Protein AF-A0A452RZ06-F1 (afdb_monomer)

Secondary structure (DSSP, 8-state):
-----------------------------------PPPPGGG----------SB--STTSPPTT-PPPPP-SPPPGGGB-------EESS-EEEEEE-GGG-EEEEEEEE-EEEEEETTTTEEEEEEEEEEEE-SS-THHHHTTB--TT-EEEEE-HHHHHHHHHHH----SPPTTPPPPHHHHHHHH----HHHHHHHHHHHTT-PPPHHHHHHHHHTEEEEE---SSSS-EEE--

Structure (mmCIF, N/CA/C/O backbone):
data_AF-A0A452RZ06-F1
#
_entry.id   AF-A0A452RZ06-F1
#
loop_
_atom_site.group_PDB
_atom_site.id
_atom_site.type_symbol
_atom_site.label_atom_id
_atom_site.label_alt_id
_atom_site.label_comp_id
_atom_site.label_asym_id
_atom_site.label_entity_id
_atom_site.label_seq_id
_atom_site.pdbx_PDB_ins_code
_atom_site.Cartn_x
_atom_site.Cartn_y
_atom_site.Cartn_z
_atom_site.occupancy
_atom_site.B_iso_or_equiv
_atom_site.auth_seq_id
_atom_site.auth_comp_id
_atom_site.auth_asym_id
_atom_site.auth_atom_id
_atom_site.pdbx_PDB_model_num
ATOM 1 N N . GLN A 1 1 ? -30.924 -66.268 30.757 1.00 44.00 1 GLN A N 1
ATOM 2 C CA . GLN A 1 1 ? -30.376 -67.229 29.780 1.00 44.00 1 GLN A CA 1
ATOM 3 C C . GLN A 1 1 ? -29.014 -66.705 29.341 1.00 44.00 1 GLN A C 1
ATOM 5 O O . GLN A 1 1 ? -28.876 -65.506 29.148 1.00 44.00 1 GLN A O 1
ATOM 10 N N . LEU A 1 2 ? -28.029 -67.601 29.372 1.00 36.22 2 LEU A N 1
ATOM 11 C CA . LEU A 1 2 ? -26.577 -67.459 29.146 1.00 36.22 2 LEU A CA 1
ATOM 12 C C . LEU A 1 2 ? -26.253 -66.639 27.872 1.00 36.22 2 LEU A C 1
ATOM 14 O O . LEU A 1 2 ? -27.065 -66.635 26.961 1.00 36.22 2 LEU A O 1
ATOM 18 N N . GLY A 1 3 ? -25.118 -65.969 27.663 1.00 30.33 3 GLY A N 1
ATOM 19 C CA . GLY A 1 3 ? -23.815 -65.946 28.321 1.00 30.33 3 GLY A CA 1
ATOM 20 C C . GLY A 1 3 ? -22.782 -65.288 27.378 1.00 30.33 3 GLY A C 1
ATOM 21 O O . GLY A 1 3 ? -23.008 -65.157 26.179 1.00 30.33 3 GLY A O 1
ATOM 22 N N . ASN A 1 4 ? -21.677 -64.842 27.968 1.00 32.41 4 ASN A N 1
ATOM 23 C CA . ASN A 1 4 ? -20.557 -64.072 27.419 1.00 32.41 4 ASN A CA 1
ATOM 24 C C . ASN A 1 4 ? -19.713 -64.727 26.291 1.00 32.41 4 ASN A C 1
ATOM 26 O O . ASN A 1 4 ? -19.597 -65.943 26.218 1.00 32.41 4 ASN A O 1
ATOM 30 N N . ALA A 1 5 ? -18.948 -63.853 25.614 1.00 33.84 5 ALA A N 1
ATOM 31 C CA . ALA A 1 5 ? -17.506 -63.960 25.305 1.00 33.84 5 ALA A CA 1
ATOM 32 C C . ALA A 1 5 ? -16.944 -64.763 24.102 1.00 33.84 5 ALA A C 1
ATOM 34 O O . ALA A 1 5 ? -17.269 -65.912 23.843 1.00 33.84 5 ALA A O 1
ATOM 35 N N . ALA A 1 6 ? -15.911 -64.116 23.534 1.00 33.75 6 ALA A N 1
ATOM 36 C CA . ALA A 1 6 ? -14.619 -64.645 23.069 1.00 33.75 6 ALA A CA 1
ATOM 37 C C . ALA A 1 6 ? -14.466 -65.263 21.658 1.00 33.75 6 ALA A C 1
ATOM 39 O O . ALA A 1 6 ? -14.865 -66.382 21.376 1.00 33.75 6 ALA A O 1
ATOM 40 N N . ASN A 1 7 ? -13.710 -64.525 20.831 1.00 32.31 7 ASN A N 1
ATOM 41 C CA . ASN A 1 7 ? -12.382 -64.889 20.306 1.00 32.31 7 ASN A CA 1
ATOM 42 C C . ASN A 1 7 ? -12.195 -66.288 19.669 1.00 32.31 7 ASN A C 1
ATOM 44 O O . ASN A 1 7 ? -12.175 -67.292 20.373 1.00 32.31 7 ASN A O 1
ATOM 48 N N . SER A 1 8 ? -11.861 -66.342 18.370 1.00 28.38 8 SER A N 1
ATOM 49 C CA . SER A 1 8 ? -10.608 -66.949 17.857 1.00 28.38 8 SER A CA 1
ATOM 50 C C . SER A 1 8 ? -10.658 -67.351 16.371 1.00 28.38 8 SER A C 1
ATOM 52 O O . SER A 1 8 ? -11.677 -67.802 15.859 1.00 28.38 8 SER A O 1
ATOM 54 N N . ARG A 1 9 ? -9.463 -67.284 15.759 1.00 33.94 9 ARG A N 1
ATOM 55 C CA . ARG A 1 9 ? -8.938 -68.016 14.581 1.00 33.94 9 ARG A CA 1
ATOM 56 C C . ARG A 1 9 ? -8.604 -67.189 13.341 1.00 33.94 9 ARG A C 1
ATOM 58 O O . ARG A 1 9 ? -9.258 -67.225 12.308 1.00 33.94 9 ARG A O 1
ATOM 65 N N . VAL A 1 10 ? -7.435 -66.563 13.466 1.00 31.84 10 VAL A N 1
ATOM 66 C CA . VAL A 1 10 ? -6.307 -66.657 12.526 1.00 31.84 10 VAL A CA 1
ATOM 67 C C . VAL A 1 10 ? -6.357 -67.936 11.672 1.00 31.84 10 VAL A C 1
ATOM 69 O O . VAL A 1 10 ? -6.357 -69.043 12.215 1.00 31.84 10 VAL A O 1
ATOM 72 N N . ARG A 1 11 ? -6.305 -67.788 10.344 1.00 33.50 11 ARG A N 1
ATOM 73 C CA . ARG A 1 11 ? -5.700 -68.783 9.451 1.00 33.50 11 ARG A CA 1
ATOM 74 C C . ARG A 1 11 ? -4.782 -68.087 8.456 1.00 33.50 11 ARG A C 1
ATOM 76 O O . ARG A 1 11 ? -5.204 -67.282 7.635 1.00 33.50 11 ARG A O 1
ATOM 83 N N . SER A 1 12 ? -3.517 -68.423 8.628 1.00 28.11 12 SER A N 1
ATOM 84 C CA . SER A 1 12 ? -2.346 -68.116 7.833 1.00 28.11 12 SER A CA 1
ATOM 85 C C . SER A 1 12 ? -2.444 -68.714 6.428 1.00 28.11 12 SER A C 1
ATOM 87 O O . SER A 1 12 ? -3.003 -69.796 6.254 1.00 28.11 12 SER A O 1
ATOM 89 N N . ALA A 1 13 ? -1.821 -68.054 5.455 1.00 31.75 13 ALA A N 1
ATOM 90 C CA . ALA A 1 13 ? -1.343 -68.689 4.231 1.00 31.75 13 ALA A CA 1
ATOM 91 C C . ALA A 1 13 ? -0.021 -68.014 3.836 1.00 31.75 13 ALA A C 1
ATOM 93 O O . ALA A 1 13 ? 0.006 -67.036 3.093 1.00 31.75 13 ALA A O 1
ATOM 94 N N . GLU A 1 14 ? 1.065 -68.513 4.423 1.00 29.33 14 GLU A N 1
ATOM 95 C CA . GLU A 1 14 ? 2.429 -68.344 3.926 1.00 29.33 14 GLU A CA 1
ATOM 96 C C . GLU A 1 14 ? 2.783 -69.497 2.974 1.00 29.33 14 GLU A C 1
ATOM 98 O O . GLU A 1 14 ? 2.221 -70.587 3.069 1.00 29.33 14 GLU A O 1
ATOM 103 N N . ALA A 1 15 ? 3.802 -69.224 2.153 1.00 30.72 15 ALA A N 1
ATOM 104 C CA . ALA A 1 15 ? 4.665 -70.144 1.412 1.00 30.72 15 ALA A CA 1
ATOM 105 C C . ALA A 1 15 ? 4.143 -70.721 0.080 1.00 30.72 15 ALA A C 1
ATOM 107 O O . ALA A 1 15 ? 3.284 -71.594 0.027 1.00 30.72 15 ALA A O 1
ATOM 108 N N . ASN A 1 16 ? 4.807 -70.331 -1.014 1.00 30.80 16 ASN A N 1
ATOM 109 C CA . ASN A 1 16 ? 5.818 -71.229 -1.579 1.00 30.80 16 ASN A CA 1
ATOM 110 C C . ASN A 1 16 ? 6.831 -70.488 -2.467 1.00 30.80 16 ASN A C 1
ATOM 112 O O . ASN A 1 16 ? 6.500 -69.917 -3.504 1.00 30.80 16 ASN A O 1
ATOM 116 N N . LEU A 1 17 ? 8.083 -70.535 -2.009 1.00 32.88 17 LEU A N 1
ATOM 117 C CA . LEU A 1 17 ? 9.301 -70.371 -2.794 1.00 32.88 17 LEU A CA 1
ATOM 118 C C . LEU A 1 17 ? 9.493 -71.622 -3.663 1.00 32.88 17 LEU A C 1
ATOM 120 O O . LEU A 1 17 ? 9.283 -72.737 -3.193 1.00 32.88 17 LEU A O 1
ATOM 124 N N . GLY A 1 18 ? 9.931 -71.435 -4.905 1.00 29.33 18 GLY A N 1
ATOM 125 C CA . GLY A 1 18 ? 10.325 -72.514 -5.809 1.00 29.33 18 GLY A CA 1
ATOM 126 C C . GLY A 1 18 ? 11.349 -72.003 -6.814 1.00 29.33 18 GLY A C 1
ATOM 127 O O . GLY A 1 18 ? 10.997 -71.363 -7.801 1.00 29.33 18 GLY A O 1
ATOM 128 N N . GLU A 1 19 ? 12.618 -72.234 -6.499 1.00 30.83 19 GLU A N 1
ATOM 129 C CA . GLU A 1 19 ? 13.797 -71.881 -7.283 1.00 30.83 19 GLU A CA 1
ATOM 130 C C . GLU A 1 19 ? 14.022 -72.771 -8.526 1.00 30.83 19 GLU A C 1
ATOM 132 O O . GLU A 1 19 ? 13.631 -73.933 -8.571 1.00 30.83 19 GLU A O 1
ATOM 137 N N . LEU A 1 20 ? 14.808 -72.200 -9.454 1.00 32.00 20 LEU A N 1
ATOM 138 C CA . LEU A 1 20 ? 15.810 -72.830 -10.332 1.00 32.00 20 LEU A CA 1
ATOM 139 C C . LEU A 1 20 ? 15.354 -73.712 -11.513 1.00 32.00 20 LEU A C 1
ATOM 141 O O . LEU A 1 20 ? 15.100 -74.903 -11.388 1.00 32.00 20 LEU A O 1
ATOM 145 N N . SER A 1 21 ? 15.559 -73.190 -12.731 1.00 29.78 21 SER A N 1
ATOM 146 C CA . SER A 1 21 ? 16.436 -73.898 -13.678 1.00 29.78 21 SER A CA 1
ATOM 147 C C . SER A 1 21 ? 17.166 -72.935 -14.623 1.00 29.78 21 SER A C 1
ATOM 149 O O . SER A 1 21 ? 16.593 -72.042 -15.245 1.00 29.78 21 SER A O 1
ATOM 151 N N . VAL A 1 22 ? 18.479 -73.130 -14.679 1.00 34.66 22 VAL A N 1
ATOM 152 C CA . VAL A 1 22 ? 19.477 -72.419 -15.477 1.00 34.66 22 VAL A CA 1
ATOM 153 C C . VAL A 1 22 ? 19.486 -72.992 -16.898 1.00 34.66 22 VAL A C 1
ATOM 155 O O . VAL A 1 22 ? 19.502 -74.210 -17.067 1.00 34.66 22 VAL A O 1
ATOM 158 N N . ARG A 1 23 ? 19.549 -72.141 -17.932 1.00 32.31 23 ARG A N 1
ATOM 159 C CA . ARG A 1 23 ? 19.946 -72.547 -19.295 1.00 32.31 23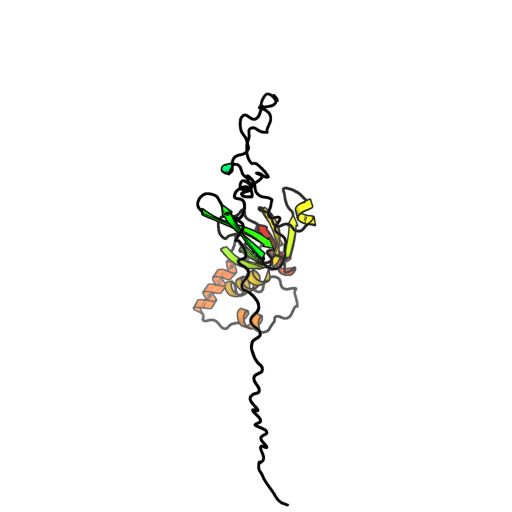 ARG A CA 1
ATOM 160 C C . ARG A 1 23 ? 20.985 -71.581 -19.886 1.00 32.31 23 ARG A C 1
ATOM 162 O O . ARG A 1 23 ? 20.984 -70.404 -19.535 1.00 32.31 23 ARG A O 1
ATOM 169 N N . PRO A 1 24 ? 21.917 -72.082 -20.718 1.00 36.47 24 PRO A N 1
ATOM 170 C CA . PRO A 1 24 ? 23.295 -71.608 -20.729 1.00 36.47 24 PRO A CA 1
ATOM 171 C C . PRO A 1 24 ? 23.587 -70.508 -21.755 1.00 36.47 24 PRO A C 1
ATOM 173 O O . PRO A 1 24 ? 22.908 -70.339 -22.768 1.00 36.47 24 PRO A O 1
ATOM 176 N N . ALA A 1 25 ? 24.690 -69.814 -21.480 1.00 36.84 25 ALA A N 1
ATOM 177 C CA . ALA A 1 25 ? 25.318 -68.788 -22.292 1.00 36.84 25 ALA A CA 1
ATOM 178 C C . ALA A 1 25 ? 25.557 -69.213 -23.753 1.00 36.84 25 ALA A C 1
ATOM 180 O O . ALA A 1 25 ? 26.241 -70.201 -24.027 1.00 36.84 25 ALA A O 1
ATOM 181 N N . ARG A 1 26 ? 25.113 -68.379 -24.701 1.00 35.75 26 ARG A N 1
ATOM 182 C CA . ARG A 1 26 ? 25.698 -68.323 -26.046 1.00 35.75 26 ARG A CA 1
ATOM 183 C C . ARG A 1 26 ? 26.616 -67.112 -26.146 1.00 35.75 26 ARG A C 1
ATOM 185 O O . ARG A 1 26 ? 26.176 -65.967 -26.122 1.00 35.75 26 ARG A O 1
ATOM 192 N N . ARG A 1 27 ? 27.913 -67.407 -26.263 1.00 40.28 27 ARG A N 1
ATOM 193 C CA . ARG A 1 27 ? 28.978 -66.475 -26.645 1.00 40.28 27 ARG A CA 1
ATOM 194 C C . ARG A 1 27 ? 28.627 -65.827 -27.987 1.00 40.28 27 ARG A C 1
ATOM 196 O O . ARG A 1 27 ? 28.495 -66.523 -28.989 1.00 40.28 27 ARG A O 1
ATOM 203 N N . GLY A 1 28 ? 28.536 -64.502 -28.002 1.00 33.44 28 GLY A N 1
ATOM 204 C CA . GLY A 1 28 ? 28.311 -63.698 -29.199 1.00 33.44 28 GLY A CA 1
ATOM 205 C C . GLY A 1 28 ? 29.190 -62.453 -29.192 1.00 33.44 28 GLY A C 1
ATOM 206 O O . GLY A 1 28 ? 28.748 -61.392 -28.785 1.00 33.44 28 GLY A O 1
ATOM 207 N N . ARG A 1 29 ? 30.446 -62.634 -29.616 1.00 36.06 29 ARG A N 1
ATOM 208 C CA . ARG A 1 29 ? 31.311 -61.666 -30.316 1.00 36.06 29 ARG A CA 1
ATOM 209 C C . ARG A 1 29 ? 31.281 -60.210 -29.790 1.00 36.06 29 ARG A C 1
ATOM 211 O O . ARG A 1 29 ? 30.499 -59.386 -30.251 1.00 36.06 29 ARG A O 1
ATOM 218 N N . LEU A 1 30 ? 32.226 -59.881 -28.900 1.00 35.78 30 LEU A N 1
ATOM 219 C CA . LEU A 1 30 ? 32.620 -58.501 -28.584 1.00 35.78 30 LEU A CA 1
ATOM 220 C C . LEU A 1 30 ? 33.136 -57.814 -29.859 1.00 35.78 30 LEU A C 1
ATOM 222 O O . LEU A 1 30 ? 34.303 -57.932 -30.226 1.00 35.78 30 LEU A O 1
ATOM 226 N N . GLY A 1 31 ? 32.243 -57.124 -30.563 1.00 36.75 31 GLY A N 1
ATOM 227 C CA . GLY A 1 31 ? 32.613 -56.137 -31.564 1.00 36.75 31 GLY A CA 1
ATOM 228 C C . GLY A 1 31 ? 33.081 -54.874 -30.852 1.00 36.75 31 GLY A C 1
ATOM 229 O O . GLY A 1 31 ? 32.297 -54.235 -30.155 1.00 36.75 31 GLY A O 1
ATOM 230 N N . LEU A 1 32 ? 34.356 -54.528 -31.026 1.00 42.88 32 LEU A N 1
ATOM 231 C CA . LEU A 1 32 ? 34.928 -53.224 -30.697 1.00 42.88 32 LEU A CA 1
ATOM 232 C C . LEU A 1 32 ? 34.104 -52.115 -31.371 1.00 42.88 32 LEU A C 1
ATOM 234 O O . LEU A 1 32 ? 34.359 -51.736 -32.517 1.00 42.88 32 LEU A O 1
ATOM 238 N N . ALA A 1 33 ? 33.112 -51.582 -30.661 1.00 39.31 33 ALA A N 1
ATOM 239 C CA . ALA A 1 33 ? 32.488 -50.322 -31.016 1.00 39.31 33 ALA A CA 1
ATOM 240 C C . ALA A 1 33 ? 33.542 -49.229 -30.812 1.00 39.31 33 ALA A C 1
ATOM 242 O O . ALA A 1 33 ? 33.828 -48.811 -29.692 1.00 39.31 33 ALA A O 1
ATOM 243 N N . ARG A 1 34 ? 34.172 -48.804 -31.911 1.00 39.72 34 ARG A N 1
ATOM 244 C CA . ARG A 1 34 ? 35.012 -47.607 -31.940 1.00 39.72 34 ARG A CA 1
ATOM 245 C C . ARG A 1 34 ? 34.187 -46.446 -31.383 1.00 39.72 34 ARG A C 1
ATOM 247 O O . ARG A 1 34 ? 33.229 -46.018 -32.026 1.00 39.72 34 ARG A O 1
ATOM 254 N N . CYS A 1 35 ? 34.567 -45.928 -30.217 1.00 41.03 35 CYS A N 1
ATOM 255 C CA . CYS A 1 35 ? 34.126 -44.622 -29.748 1.00 41.03 35 CYS A CA 1
ATOM 256 C C . CYS A 1 35 ? 34.481 -43.599 -30.835 1.00 41.03 35 CYS A C 1
ATOM 258 O O . CYS A 1 35 ? 35.651 -43.249 -31.000 1.00 41.03 35 CYS A O 1
ATOM 260 N N . ARG A 1 36 ? 33.497 -43.146 -31.622 1.00 45.38 36 ARG A N 1
ATOM 261 C CA . ARG A 1 36 ? 33.678 -41.935 -32.428 1.00 45.38 36 ARG A CA 1
ATOM 262 C C . ARG A 1 36 ? 33.955 -40.794 -31.444 1.00 45.38 36 ARG A C 1
ATOM 264 O O . ARG A 1 36 ? 33.157 -40.626 -30.522 1.00 45.38 36 ARG A O 1
ATOM 271 N N . PRO A 1 37 ? 35.033 -40.011 -31.611 1.00 51.38 37 PRO A N 1
ATOM 272 C CA . PRO A 1 37 ? 35.180 -38.773 -30.865 1.00 51.38 37 PRO A CA 1
ATOM 273 C C . PRO A 1 37 ? 33.979 -37.895 -31.213 1.00 51.38 37 PRO A C 1
ATOM 275 O O . PRO A 1 37 ? 33.716 -37.667 -32.398 1.00 51.38 37 PRO A O 1
ATOM 278 N N . GLU A 1 38 ? 33.230 -37.438 -30.207 1.00 52.97 38 GLU A N 1
ATOM 279 C CA . GLU A 1 38 ? 32.239 -36.395 -30.443 1.00 52.97 38 GLU A CA 1
ATOM 280 C C . GLU A 1 38 ? 32.944 -35.213 -31.120 1.00 52.97 38 GLU A C 1
ATOM 282 O O . GLU A 1 38 ? 33.972 -34.735 -30.619 1.00 52.97 38 GLU A O 1
ATOM 287 N N . PRO A 1 39 ? 32.444 -34.737 -32.266 1.00 45.34 39 PRO A N 1
ATOM 288 C CA . PRO A 1 39 ? 33.094 -33.641 -32.940 1.00 45.34 39 PRO A CA 1
ATOM 289 C C . PRO A 1 39 ? 32.994 -32.360 -32.103 1.00 45.34 39 PRO A C 1
ATOM 291 O O . PRO A 1 39 ? 31.909 -31.845 -31.837 1.00 45.34 39 PRO A O 1
ATOM 294 N N . GLN A 1 40 ? 34.148 -31.799 -31.732 1.00 54.56 40 GLN A N 1
ATOM 295 C CA . GLN A 1 40 ? 34.266 -30.574 -30.927 1.00 54.56 40 GLN A CA 1
ATOM 296 C C . GLN A 1 40 ? 33.638 -29.318 -31.578 1.00 54.56 40 GLN A C 1
ATOM 298 O O . GLN A 1 40 ? 33.599 -28.260 -30.948 1.00 54.56 40 GLN A O 1
ATOM 303 N N . TRP A 1 41 ? 33.121 -29.418 -32.807 1.00 50.41 41 TRP A N 1
ATOM 304 C CA . TRP A 1 41 ? 32.506 -28.323 -33.563 1.00 50.41 41 TRP A CA 1
ATOM 305 C C . TRP A 1 41 ? 31.018 -28.077 -33.254 1.00 50.41 41 TRP A C 1
ATOM 307 O O . TRP A 1 41 ? 30.463 -27.094 -33.736 1.00 50.41 41 TRP A O 1
ATOM 317 N N . LEU A 1 42 ? 30.384 -28.878 -32.387 1.00 45.22 42 LEU A N 1
ATOM 318 C CA . LEU A 1 42 ? 29.044 -28.587 -31.843 1.00 45.22 42 LEU A CA 1
ATOM 319 C C . LEU A 1 42 ? 29.065 -27.784 -30.531 1.00 45.22 42 LEU A C 1
ATOM 321 O O . LEU A 1 42 ? 28.050 -27.668 -29.844 1.00 45.22 42 LEU A O 1
ATOM 325 N N . LYS A 1 43 ? 30.187 -27.136 -30.196 1.00 50.81 43 LYS A N 1
ATOM 326 C CA . LYS A 1 43 ? 30.173 -26.018 -29.244 1.00 50.81 43 LYS A CA 1
ATOM 327 C C . LYS A 1 43 ? 29.598 -24.792 -29.947 1.00 50.81 43 LYS A C 1
ATOM 329 O O . LYS A 1 43 ? 30.327 -23.882 -30.334 1.00 50.81 43 LYS A O 1
ATOM 334 N N . LEU A 1 44 ? 28.273 -24.779 -30.108 1.00 51.69 44 LEU A N 1
ATOM 335 C CA . LEU A 1 44 ? 27.537 -23.548 -30.378 1.00 51.69 44 LEU A CA 1
ATOM 336 C C . LEU A 1 44 ? 28.055 -22.489 -29.389 1.00 51.69 44 LEU A C 1
ATOM 338 O O . LEU A 1 44 ? 28.073 -22.762 -28.181 1.00 51.69 44 LEU A O 1
ATOM 342 N N . PRO A 1 45 ? 28.512 -21.309 -29.850 1.00 50.69 45 PRO A N 1
ATOM 343 C CA . PRO A 1 45 ? 28.882 -20.242 -28.932 1.00 50.69 45 PRO A CA 1
ATOM 344 C C . PRO A 1 45 ? 27.685 -20.007 -28.005 1.00 50.69 45 PRO A C 1
ATOM 346 O O . PRO A 1 45 ? 26.551 -20.041 -28.498 1.00 50.69 45 PRO A O 1
ATOM 349 N N . PRO A 1 46 ? 2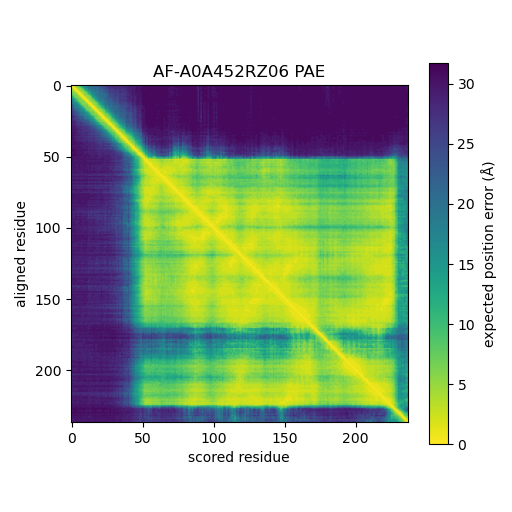7.888 -19.803 -26.686 1.00 47.16 46 PRO A N 1
ATOM 350 C CA . PRO A 1 46 ? 26.779 -19.527 -25.788 1.00 47.16 46 PRO A CA 1
ATOM 351 C C . PRO A 1 46 ? 26.021 -18.360 -26.397 1.00 47.16 46 PRO A C 1
ATOM 353 O O . PRO A 1 46 ? 26.589 -17.274 -26.528 1.00 47.16 46 PRO A O 1
ATOM 356 N N . LEU A 1 47 ? 24.793 -18.640 -26.851 1.00 47.69 47 LEU A N 1
ATOM 357 C CA . LEU A 1 47 ? 23.910 -17.690 -27.509 1.00 47.69 47 LEU A CA 1
ATOM 358 C C . LEU A 1 47 ? 24.007 -16.402 -26.710 1.00 47.69 47 LEU A C 1
ATOM 360 O O . LEU A 1 47 ? 23.559 -16.363 -25.559 1.00 47.69 47 LEU A O 1
ATOM 364 N N . LEU A 1 48 ? 24.689 -15.396 -27.272 1.00 48.56 48 LEU A N 1
ATOM 365 C CA . LEU A 1 48 ? 24.846 -14.104 -26.623 1.00 48.56 48 LEU A CA 1
ATOM 366 C C . LEU A 1 48 ? 23.436 -13.710 -26.208 1.00 48.56 48 LEU A C 1
ATOM 368 O O . LEU A 1 48 ? 22.585 -13.613 -27.097 1.00 48.56 48 LEU A O 1
ATOM 372 N N . PRO A 1 49 ? 23.146 -13.591 -24.898 1.00 51.00 49 PRO A N 1
ATOM 373 C CA . PRO A 1 49 ? 21.777 -13.488 -24.438 1.00 51.00 49 PRO A CA 1
ATOM 374 C C . PRO A 1 49 ? 21.196 -12.282 -25.143 1.00 51.00 49 PRO A C 1
ATOM 376 O O . PRO A 1 49 ? 21.695 -11.171 -24.956 1.00 51.00 49 PRO A O 1
ATOM 379 N N . HIS A 1 50 ? 20.226 -12.525 -26.023 1.00 53.47 50 HIS A N 1
ATOM 380 C CA . HIS A 1 50 ? 19.639 -11.489 -26.845 1.00 53.47 50 HIS A CA 1
ATOM 381 C C . HIS A 1 50 ? 19.097 -10.433 -25.880 1.00 53.47 50 HIS A C 1
ATOM 383 O O . HIS A 1 50 ? 18.152 -10.676 -25.125 1.00 53.47 50 HIS A O 1
ATOM 389 N N . VAL A 1 51 ? 19.812 -9.310 -25.767 1.00 67.12 51 VAL A N 1
ATOM 390 C CA . VAL A 1 51 ? 19.589 -8.360 -24.677 1.00 67.12 51 VAL A CA 1
ATOM 391 C C . VAL A 1 51 ? 18.273 -7.657 -24.986 1.00 67.12 51 VAL A C 1
ATOM 393 O O . VAL A 1 51 ? 18.192 -6.897 -25.952 1.00 67.12 51 VAL A O 1
ATOM 396 N N . GLY A 1 52 ? 17.240 -7.968 -24.201 1.00 84.62 52 GLY A N 1
ATOM 397 C CA . GLY A 1 52 ? 15.862 -7.535 -24.436 1.00 84.62 52 GLY A CA 1
ATOM 398 C C . GLY A 1 52 ? 15.642 -6.027 -24.260 1.00 84.62 52 GLY A C 1
ATOM 399 O O . GLY A 1 52 ? 16.300 -5.186 -24.879 1.00 84.62 52 GLY A O 1
ATOM 400 N N . ILE A 1 53 ? 14.668 -5.660 -23.429 1.00 91.88 53 ILE A N 1
ATOM 401 C CA . ILE A 1 53 ? 14.355 -4.255 -23.129 1.00 91.88 53 ILE A CA 1
ATOM 402 C C . ILE A 1 53 ? 15.610 -3.574 -22.557 1.00 91.88 53 ILE A C 1
ATOM 404 O O . ILE A 1 53 ? 16.275 -4.145 -21.695 1.00 91.88 53 ILE A O 1
ATOM 408 N N . SER A 1 54 ? 15.928 -2.365 -23.024 1.00 91.75 54 SER A N 1
ATOM 409 C CA . SER A 1 54 ? 17.104 -1.592 -22.601 1.00 91.75 54 SER A CA 1
ATOM 410 C C . SER A 1 54 ? 16.680 -0.271 -21.956 1.00 91.75 54 SER A C 1
ATOM 412 O O . SER A 1 54 ? 15.662 0.310 -22.328 1.00 91.75 54 SER A O 1
ATOM 414 N N . ARG A 1 55 ? 17.433 0.173 -20.947 1.00 92.56 55 ARG A N 1
ATOM 415 C CA . ARG A 1 55 ? 17.225 1.418 -20.188 1.00 92.56 55 ARG A CA 1
ATOM 416 C C . ARG A 1 55 ? 18.244 2.501 -20.553 1.00 92.56 55 ARG A C 1
ATOM 418 O O . ARG A 1 55 ? 18.466 3.418 -19.764 1.00 92.56 55 ARG A O 1
ATOM 425 N N . ASP A 1 56 ? 18.892 2.372 -21.701 1.00 91.50 56 ASP A N 1
ATOM 426 C CA . ASP A 1 56 ? 19.860 3.341 -22.197 1.00 91.50 56 ASP A CA 1
ATOM 427 C C . ASP A 1 56 ? 19.197 4.673 -22.588 1.00 91.50 56 ASP A C 1
ATOM 429 O O . ASP A 1 56 ? 17.979 4.781 -22.706 1.00 91.50 56 ASP A O 1
ATOM 433 N N . ASN A 1 57 ? 19.993 5.719 -22.782 1.00 92.44 57 ASN A N 1
ATOM 434 C CA . ASN A 1 57 ? 19.521 7.043 -23.200 1.00 92.44 57 ASN A CA 1
ATOM 435 C C . ASN A 1 57 ? 19.915 7.389 -24.648 1.00 92.44 57 ASN A C 1
ATOM 437 O O . ASN A 1 57 ? 19.427 8.382 -25.189 1.00 92.44 57 ASN A O 1
ATOM 441 N N . TRP A 1 58 ? 20.793 6.602 -25.276 1.00 90.00 58 TRP A N 1
ATOM 442 C CA . TRP A 1 58 ? 21.369 6.899 -26.588 1.00 90.00 58 TRP A CA 1
ATOM 443 C C . TRP A 1 58 ? 20.474 6.464 -27.749 1.00 90.00 58 TRP A C 1
ATOM 445 O O . TRP A 1 58 ? 20.586 7.052 -28.823 1.00 90.00 58 TRP A O 1
ATOM 455 N N . HIS A 1 59 ? 19.536 5.531 -27.538 1.00 91.31 59 HIS A N 1
ATOM 456 C CA . HIS A 1 59 ? 18.483 5.230 -28.517 1.00 91.31 59 HIS A CA 1
ATOM 457 C C . HIS A 1 59 ? 17.497 6.396 -28.738 1.00 91.31 59 HIS A C 1
ATOM 459 O O . HIS A 1 59 ? 16.806 6.432 -29.757 1.00 91.31 59 HIS A O 1
ATOM 465 N N . LYS A 1 60 ? 17.417 7.357 -27.805 1.00 94.62 60 LYS A N 1
ATOM 466 C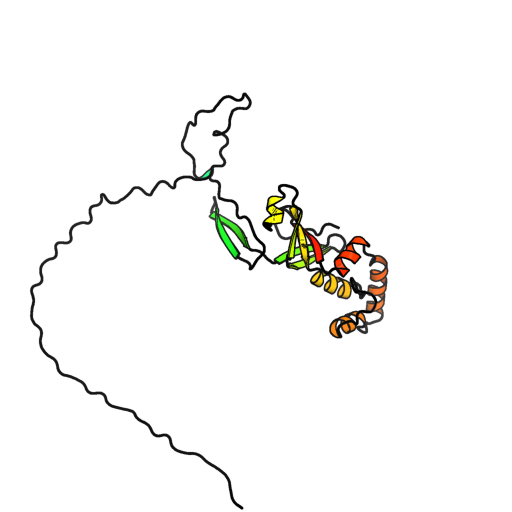 CA . LYS A 1 60 ? 16.547 8.539 -27.913 1.00 94.62 60 LYS A CA 1
ATOM 467 C C . LYS A 1 60 ? 17.207 9.659 -28.727 1.00 94.62 60 LYS A C 1
ATOM 469 O O . LYS A 1 60 ? 18.431 9.741 -28.851 1.00 94.62 60 LYS A O 1
ATOM 474 N N . ARG A 1 61 ? 16.382 10.561 -29.268 1.00 95.69 61 ARG A N 1
ATOM 475 C CA . ARG A 1 61 ? 16.840 11.769 -29.981 1.00 95.69 61 ARG A CA 1
ATOM 476 C C . ARG A 1 61 ? 17.574 12.739 -29.043 1.00 95.69 61 ARG A C 1
ATOM 478 O O . ARG A 1 61 ? 17.411 12.700 -27.824 1.00 95.69 61 ARG A O 1
ATOM 485 N N . ARG A 1 62 ? 18.403 13.617 -29.623 1.00 95.62 62 ARG A N 1
ATOM 486 C CA . ARG A 1 62 ? 19.026 14.755 -28.914 1.00 95.62 62 ARG A CA 1
ATOM 487 C C . ARG A 1 62 ? 17.965 15.777 -28.492 1.00 95.62 62 ARG A C 1
ATOM 489 O O . ARG A 1 62 ? 16.881 15.801 -29.063 1.00 95.62 62 ARG A O 1
ATOM 496 N N . LYS A 1 63 ? 18.321 16.683 -27.571 1.00 96.25 63 LYS A N 1
ATOM 497 C CA . LYS A 1 63 ? 17.499 17.864 -27.241 1.00 96.25 63 LYS A CA 1
ATOM 498 C C . LYS A 1 63 ? 17.195 18.712 -28.486 1.00 96.25 63 LYS A C 1
ATOM 500 O O . LYS A 1 63 ? 16.092 19.210 -28.618 1.00 96.25 63 LYS A O 1
ATOM 505 N N . THR A 1 64 ? 18.139 18.781 -29.428 1.00 96.75 64 THR A N 1
ATOM 506 C CA . THR A 1 64 ? 17.970 19.437 -30.736 1.00 96.75 64 THR A CA 1
ATOM 507 C C . THR A 1 64 ? 17.099 18.651 -31.731 1.00 96.75 64 THR A C 1
ATOM 509 O O . THR A 1 64 ? 16.931 19.084 -32.859 1.00 96.75 64 THR A O 1
ATOM 512 N N . GLY A 1 65 ? 16.599 17.459 -31.382 1.00 96.50 65 GLY A N 1
ATOM 513 C CA . GLY A 1 65 ? 15.796 16.603 -32.270 1.00 96.50 65 GLY A CA 1
ATOM 514 C C . GLY A 1 65 ? 16.600 15.688 -33.207 1.00 96.50 65 GLY A C 1
ATOM 515 O O . GLY A 1 65 ? 16.052 14.719 -33.743 1.00 96.50 65 GLY A O 1
ATOM 516 N N . GLY A 1 66 ? 17.910 15.913 -33.354 1.00 97.38 66 GLY A N 1
ATOM 517 C CA . GLY A 1 66 ? 18.787 15.091 -34.196 1.00 97.38 66 GLY A CA 1
ATOM 518 C C . GLY A 1 66 ? 18.864 13.620 -33.757 1.00 97.38 66 GLY A C 1
ATOM 519 O O . GLY A 1 66 ? 18.966 13.312 -32.560 1.00 97.38 66 GLY A O 1
ATOM 520 N N . LYS A 1 67 ? 18.834 12.698 -34.732 1.00 96.19 67 LYS A N 1
ATOM 521 C CA . LYS A 1 67 ? 18.982 11.249 -34.506 1.00 96.19 67 LYS A CA 1
ATOM 522 C C . LYS A 1 67 ? 20.422 10.923 -34.096 1.00 96.19 67 LYS A C 1
ATOM 524 O O . LYS A 1 67 ? 21.371 11.392 -34.717 1.00 96.19 67 LYS A O 1
ATOM 529 N N . ARG A 1 68 ? 20.592 10.103 -33.055 1.00 95.12 68 ARG A N 1
ATOM 530 C CA . ARG A 1 68 ? 21.903 9.605 -32.609 1.00 95.12 68 ARG A CA 1
ATOM 531 C C . ARG A 1 68 ? 22.208 8.272 -33.289 1.00 95.12 68 ARG A C 1
ATOM 533 O O . ARG A 1 68 ? 21.335 7.410 -33.359 1.00 95.12 68 ARG A O 1
ATOM 540 N N . LYS A 1 69 ? 23.438 8.099 -33.778 1.00 94.75 69 LYS A N 1
ATOM 541 C CA . LYS A 1 69 ? 23.929 6.798 -34.252 1.00 94.75 69 LYS A CA 1
ATOM 542 C C . LYS A 1 69 ? 24.435 5.989 -33.042 1.00 94.75 69 LYS A C 1
ATOM 544 O O . LYS A 1 69 ? 25.235 6.529 -32.277 1.00 94.75 69 LYS A O 1
ATOM 549 N N . PRO A 1 70 ? 23.971 4.744 -32.827 1.00 94.06 70 PRO A N 1
ATOM 550 C CA . PRO A 1 70 ? 24.519 3.870 -31.791 1.00 94.06 70 PRO A CA 1
ATOM 551 C C . PRO A 1 70 ? 26.000 3.575 -32.046 1.00 94.06 70 PRO A C 1
ATOM 553 O O . PRO A 1 70 ? 26.359 3.182 -33.151 1.00 94.06 70 PRO A O 1
ATOM 556 N N . TYR A 1 71 ? 26.846 3.743 -31.029 1.00 93.69 71 TYR A N 1
ATOM 557 C CA . TYR A 1 71 ? 28.294 3.504 -31.124 1.00 93.69 71 TYR A CA 1
ATOM 558 C C . TYR A 1 71 ? 28.711 2.126 -30.587 1.00 93.69 71 TYR A C 1
ATOM 560 O O . TYR A 1 71 ? 29.796 1.641 -30.888 1.00 93.69 71 TYR A O 1
ATOM 568 N N . HIS A 1 72 ? 27.854 1.472 -29.798 1.00 92.94 72 HIS A N 1
ATOM 569 C CA . HIS A 1 72 ? 28.087 0.125 -29.285 1.00 92.94 72 HIS A CA 1
ATOM 570 C C . HIS A 1 72 ? 26.793 -0.692 -29.206 1.00 92.94 72 HIS A C 1
ATOM 572 O O . HIS A 1 72 ? 25.684 -0.157 -29.226 1.00 92.94 72 HIS A O 1
ATOM 578 N N . LYS A 1 73 ? 26.933 -2.010 -29.037 1.00 91.62 73 LYS A N 1
ATOM 579 C CA . LYS A 1 73 ? 25.813 -2.928 -28.768 1.00 91.62 73 LYS A CA 1
ATOM 580 C C . LYS A 1 73 ? 25.281 -2.758 -27.334 1.00 91.62 73 LYS A C 1
ATOM 582 O O . LYS A 1 73 ? 25.985 -2.245 -26.468 1.00 91.62 73 LYS A O 1
ATOM 587 N N . LYS A 1 74 ? 24.054 -3.224 -27.072 1.00 92.75 74 LYS A N 1
ATOM 588 C CA . LYS A 1 74 ? 23.422 -3.189 -25.737 1.00 92.75 74 LYS A CA 1
ATOM 589 C C . LYS A 1 74 ? 24.283 -3.892 -24.683 1.00 92.75 74 LYS A C 1
ATOM 591 O O . LYS A 1 74 ? 24.763 -5.004 -24.919 1.00 92.75 74 LYS A O 1
ATOM 596 N N . ARG A 1 75 ? 24.439 -3.282 -23.503 1.00 92.00 75 ARG A N 1
ATOM 597 C CA . ARG A 1 75 ? 25.228 -3.854 -22.398 1.00 92.00 75 ARG A CA 1
ATOM 598 C C . ARG A 1 75 ? 24.343 -4.485 -21.324 1.00 92.00 75 ARG A C 1
ATOM 600 O O . ARG A 1 75 ? 23.228 -4.050 -21.058 1.00 92.00 75 ARG A O 1
ATOM 607 N N . LYS A 1 76 ? 24.871 -5.497 -20.625 1.00 91.38 76 LYS A N 1
ATOM 608 C CA . LYS A 1 76 ? 24.134 -6.235 -19.578 1.00 91.38 76 LYS A CA 1
ATOM 609 C C . LYS A 1 76 ? 23.671 -5.341 -18.419 1.00 91.38 76 LYS A C 1
ATOM 611 O O . LYS A 1 76 ? 22.648 -5.618 -17.808 1.00 91.38 76 LYS A O 1
ATOM 616 N N . TYR A 1 77 ? 24.391 -4.269 -18.097 1.00 91.44 77 TYR A N 1
ATOM 617 C CA . TYR A 1 77 ? 23.987 -3.361 -17.017 1.00 91.44 77 TYR A CA 1
ATOM 618 C C . TYR A 1 77 ? 22.831 -2.422 -17.404 1.00 91.44 77 TYR A C 1
ATOM 620 O O . TYR A 1 77 ? 22.184 -1.882 -16.511 1.00 91.44 77 TYR A O 1
ATOM 628 N N . GLU A 1 78 ? 22.545 -2.259 -18.700 1.00 91.81 78 GLU A N 1
ATOM 629 C CA . GLU A 1 78 ? 21.445 -1.431 -19.219 1.00 91.81 78 GLU A CA 1
ATOM 630 C C . GLU A 1 78 ? 20.123 -2.208 -19.282 1.00 91.81 78 GLU A C 1
ATOM 632 O O . GLU A 1 78 ? 19.106 -1.666 -19.706 1.00 91.81 78 GLU A O 1
ATOM 637 N N . LEU A 1 79 ? 20.106 -3.481 -18.866 1.00 92.25 79 LEU A N 1
ATOM 638 C CA . LEU A 1 79 ? 18.932 -4.328 -19.030 1.00 92.25 79 LEU A CA 1
ATOM 639 C C . LEU A 1 79 ? 17.708 -3.783 -18.276 1.00 92.25 79 LEU A C 1
ATOM 641 O O . LEU A 1 79 ? 17.753 -3.401 -17.101 1.00 92.25 79 LEU A O 1
ATOM 645 N N . GLY A 1 80 ? 16.583 -3.796 -18.976 1.00 91.88 80 GLY A N 1
ATOM 646 C CA . GLY A 1 80 ? 15.243 -3.747 -18.426 1.00 91.88 80 GLY A CA 1
ATOM 647 C C . GLY A 1 80 ? 14.707 -5.159 -18.207 1.00 91.88 80 GLY A C 1
ATOM 648 O O . GLY A 1 80 ? 15.218 -6.150 -18.724 1.00 91.88 80 GLY A O 1
ATOM 649 N N . ARG A 1 81 ? 13.647 -5.263 -17.413 1.00 91.88 81 ARG A N 1
ATOM 650 C CA . ARG A 1 81 ? 12.877 -6.498 -17.239 1.00 91.88 81 ARG A CA 1
ATOM 651 C C . ARG A 1 81 ? 11.403 -6.161 -17.472 1.00 91.88 81 ARG A C 1
ATOM 653 O O . ARG A 1 81 ? 11.030 -5.027 -17.168 1.00 91.88 81 ARG A O 1
ATOM 660 N N . PRO A 1 82 ? 10.575 -7.107 -17.950 1.00 93.00 82 PRO A N 1
ATOM 661 C CA . PRO A 1 82 ? 9.141 -6.873 -18.136 1.00 93.00 82 PRO A CA 1
ATOM 662 C C . PRO A 1 82 ? 8.484 -6.396 -16.834 1.00 93.00 82 PRO A C 1
ATOM 664 O O . PRO A 1 82 ? 9.030 -6.619 -15.750 1.00 93.00 82 PRO A O 1
ATOM 667 N N . ALA A 1 83 ? 7.340 -5.720 -16.908 1.00 92.44 83 ALA A N 1
ATOM 668 C CA . ALA A 1 83 ? 6.583 -5.331 -15.718 1.00 92.44 83 ALA A CA 1
ATOM 669 C C . ALA A 1 83 ? 6.022 -6.572 -14.993 1.00 92.44 83 ALA A C 1
ATOM 671 O O . ALA A 1 83 ? 5.868 -7.629 -15.597 1.00 92.44 83 ALA A O 1
ATOM 672 N N . ALA A 1 84 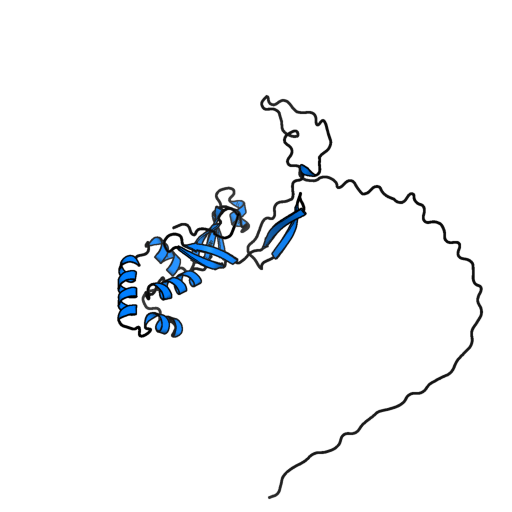? 5.771 -6.470 -13.684 1.00 91.56 84 ALA A N 1
ATOM 673 C CA . ALA A 1 84 ? 5.222 -7.586 -12.905 1.00 91.56 84 ALA A CA 1
ATOM 674 C C . ALA A 1 84 ? 3.686 -7.676 -12.979 1.00 91.56 84 ALA A C 1
ATOM 676 O O . ALA A 1 84 ? 3.157 -8.771 -12.835 1.00 91.56 84 ALA A O 1
ATOM 677 N N . ASN A 1 85 ? 2.997 -6.548 -13.218 1.00 93.75 85 ASN A N 1
ATOM 678 C CA . ASN A 1 85 ? 1.535 -6.438 -13.332 1.00 93.75 85 ASN A CA 1
ATOM 679 C C . ASN A 1 85 ? 0.783 -7.259 -12.271 1.00 93.75 85 ASN A C 1
ATOM 681 O O . ASN A 1 85 ? -0.043 -8.110 -12.594 1.00 93.75 85 ASN A O 1
ATOM 685 N N . THR A 1 86 ? 1.102 -6.993 -11.003 1.00 95.88 86 THR A N 1
ATOM 686 C CA . THR A 1 86 ? 0.526 -7.639 -9.819 1.00 95.88 86 THR A CA 1
ATOM 687 C C . THR A 1 86 ? -0.994 -7.608 -9.829 1.00 95.88 86 THR A C 1
ATOM 689 O O . THR A 1 86 ? -1.581 -6.533 -9.918 1.00 95.88 86 THR A O 1
ATOM 692 N N . LYS A 1 87 ? -1.628 -8.771 -9.684 1.00 94.38 87 LYS A N 1
ATOM 693 C CA . LYS A 1 87 ? -3.088 -8.922 -9.615 1.00 94.38 87 LYS A CA 1
ATOM 694 C C . LYS A 1 87 ? -3.553 -9.307 -8.218 1.00 94.38 87 LYS A C 1
ATOM 696 O O . LYS A 1 87 ? -2.771 -9.827 -7.421 1.00 94.38 87 LYS A O 1
ATOM 701 N N . ILE A 1 88 ? -4.836 -9.103 -7.952 1.00 94.75 88 ILE A N 1
ATOM 702 C CA . ILE A 1 88 ? -5.475 -9.635 -6.749 1.00 94.75 88 ILE A CA 1
ATOM 703 C C . ILE A 1 88 ? -5.649 -11.150 -6.912 1.00 94.75 88 ILE A C 1
ATOM 705 O O . ILE A 1 88 ? -6.078 -11.623 -7.965 1.00 94.75 88 ILE A O 1
ATOM 709 N N . GLY A 1 89 ? -5.252 -11.925 -5.905 1.00 95.19 89 GLY A N 1
ATOM 710 C CA . GLY A 1 89 ? -5.366 -13.384 -5.926 1.00 95.19 89 GLY A CA 1
ATOM 711 C C . GLY A 1 89 ? -4.400 -14.077 -4.963 1.00 95.19 89 GLY A C 1
ATOM 712 O O . GLY A 1 89 ? -3.635 -13.398 -4.277 1.00 95.19 89 GLY A O 1
ATOM 713 N N . PRO A 1 90 ? -4.381 -15.424 -4.939 1.00 95.56 90 PRO A N 1
ATOM 714 C CA . PRO A 1 90 ? -3.580 -16.184 -3.985 1.00 95.56 90 PRO A CA 1
ATOM 715 C C . PRO A 1 90 ? -2.097 -15.838 -4.117 1.00 95.56 90 PRO A C 1
ATOM 717 O O . PRO A 1 90 ? -1.554 -15.809 -5.228 1.00 95.56 90 PRO A O 1
ATOM 720 N N . ARG A 1 91 ? -1.452 -15.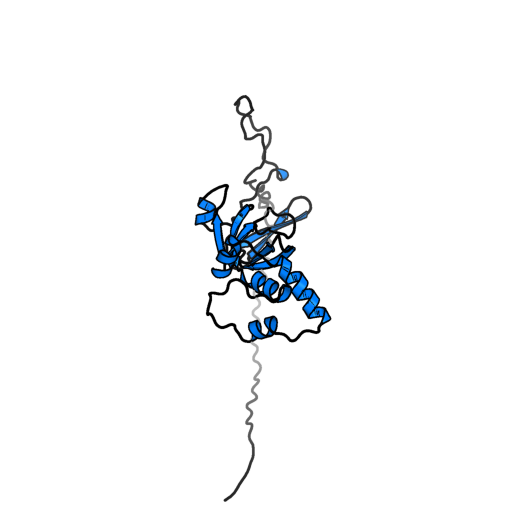581 -2.974 1.00 95.31 91 ARG A N 1
ATOM 721 C CA . ARG A 1 91 ? -0.077 -15.079 -2.885 1.00 95.31 91 ARG A CA 1
ATOM 722 C C . ARG A 1 91 ? 0.897 -15.881 -3.755 1.00 95.31 91 ARG A C 1
ATOM 724 O O . ARG A 1 91 ? 1.220 -17.028 -3.458 1.00 95.31 91 ARG A O 1
ATOM 731 N N . ARG A 1 92 ? 1.447 -15.231 -4.786 1.00 96.50 92 ARG A N 1
ATOM 732 C CA . ARG A 1 92 ? 2.497 -15.779 -5.660 1.00 96.50 92 ARG A CA 1
ATOM 733 C C . ARG A 1 92 ? 3.594 -14.744 -5.862 1.00 96.50 92 ARG A C 1
ATOM 735 O O . ARG A 1 92 ? 3.354 -13.693 -6.460 1.00 96.50 92 ARG A O 1
ATOM 742 N N . ILE A 1 93 ? 4.798 -15.051 -5.385 1.00 95.75 93 ILE A N 1
ATOM 743 C CA . ILE A 1 93 ? 5.953 -14.148 -5.417 1.00 95.75 93 ILE A CA 1
ATOM 744 C C . ILE A 1 93 ? 7.148 -14.892 -6.012 1.00 95.75 93 ILE A C 1
ATOM 746 O O . ILE A 1 93 ? 7.546 -15.932 -5.501 1.00 95.75 93 ILE A O 1
ATOM 750 N N . HIS A 1 94 ? 7.728 -14.355 -7.085 1.00 94.56 94 HIS A N 1
ATOM 751 C CA . HIS A 1 94 ? 8.931 -14.897 -7.715 1.00 94.56 94 HIS A CA 1
ATOM 752 C C . HIS A 1 94 ? 10.152 -14.066 -7.321 1.00 94.56 94 HIS A C 1
ATOM 754 O O . HIS A 1 94 ? 10.114 -12.831 -7.314 1.00 94.56 94 HIS A O 1
ATOM 760 N N . THR A 1 95 ? 11.260 -14.739 -7.021 1.00 95.38 95 THR A N 1
ATOM 761 C CA . THR A 1 95 ? 12.533 -14.071 -6.740 1.00 95.38 95 THR A CA 1
ATOM 762 C C . THR A 1 95 ? 13.304 -13.837 -8.034 1.00 95.38 95 THR A C 1
ATOM 764 O O . THR A 1 95 ? 13.304 -14.660 -8.944 1.00 95.38 95 THR A O 1
ATOM 767 N N . VAL A 1 96 ? 13.961 -12.682 -8.139 1.00 93.69 96 VAL A N 1
ATOM 768 C CA . VAL A 1 96 ? 14.802 -12.337 -9.288 1.00 93.69 96 VAL A CA 1
ATOM 769 C C . VAL A 1 96 ? 16.156 -11.851 -8.798 1.00 93.69 96 VAL A C 1
ATOM 771 O O . VAL A 1 96 ? 16.239 -10.854 -8.077 1.00 93.69 96 VAL A O 1
ATOM 774 N N . ARG A 1 97 ? 17.228 -12.518 -9.237 1.00 94.12 97 ARG A N 1
ATOM 775 C CA . ARG A 1 97 ? 18.606 -12.062 -9.014 1.00 94.12 97 ARG A CA 1
ATOM 776 C C . ARG A 1 97 ? 18.875 -10.779 -9.805 1.00 94.12 97 ARG A C 1
ATOM 778 O O . ARG A 1 97 ? 18.560 -10.677 -10.999 1.00 94.12 97 ARG A O 1
ATOM 785 N N . VAL A 1 98 ? 19.471 -9.794 -9.142 1.00 93.94 98 VAL A N 1
ATOM 786 C CA . VAL A 1 98 ? 19.872 -8.513 -9.740 1.00 93.94 98 VAL A CA 1
ATOM 787 C C . VAL A 1 98 ? 21.391 -8.316 -9.683 1.00 93.94 98 VAL A C 1
ATOM 789 O O . VAL A 1 98 ? 22.129 -9.171 -9.191 1.00 93.94 98 VAL A O 1
ATOM 792 N N . ARG A 1 99 ? 21.873 -7.203 -10.252 1.00 90.25 99 ARG A N 1
ATOM 793 C CA . ARG A 1 99 ? 23.291 -6.817 -10.205 1.00 90.25 99 ARG A CA 1
ATOM 794 C C . ARG A 1 99 ? 23.763 -6.719 -8.748 1.00 90.25 99 ARG A C 1
ATOM 796 O O . ARG A 1 99 ? 22.999 -6.285 -7.892 1.00 90.25 99 ARG A O 1
ATOM 803 N N . GLY A 1 100 ? 25.003 -7.133 -8.491 1.00 94.62 100 GLY A N 1
ATOM 804 C CA . GLY A 1 100 ? 25.578 -7.159 -7.141 1.00 94.62 100 GLY A CA 1
ATOM 805 C C . GLY A 1 100 ? 25.132 -8.351 -6.288 1.00 94.62 100 GLY A C 1
ATOM 806 O O . GLY A 1 100 ? 25.390 -8.365 -5.099 1.00 94.62 100 GLY A O 1
ATOM 807 N N . GLY A 1 101 ? 24.439 -9.343 -6.863 1.00 93.50 101 GLY A N 1
ATOM 808 C CA . GLY A 1 101 ? 24.052 -10.564 -6.143 1.00 93.50 101 GLY A CA 1
ATOM 809 C C . GLY A 1 101 ? 22.769 -10.458 -5.313 1.00 93.50 101 GLY A C 1
ATOM 810 O O . GLY A 1 101 ? 22.264 -11.482 -4.860 1.00 93.50 101 GLY A O 1
ATOM 811 N N . ASN A 1 102 ? 22.188 -9.261 -5.194 1.00 95.56 102 ASN A N 1
ATOM 812 C CA . ASN A 1 102 ? 20.942 -9.031 -4.464 1.00 95.56 102 ASN A CA 1
ATOM 813 C C . ASN A 1 102 ? 19.739 -9.754 -5.100 1.00 95.56 102 ASN A C 1
ATOM 815 O O . ASN A 1 102 ? 19.729 -10.092 -6.292 1.00 95.56 102 ASN A O 1
ATOM 819 N N . LYS A 1 103 ? 18.676 -9.937 -4.311 1.00 94.19 103 LYS A N 1
ATOM 820 C CA . LYS A 1 103 ? 17.390 -10.497 -4.751 1.00 94.19 103 LYS A CA 1
ATOM 821 C C . LYS A 1 103 ? 16.313 -9.414 -4.706 1.00 94.19 103 LYS A C 1
ATOM 823 O O . LYS A 1 103 ? 16.235 -8.649 -3.753 1.00 94.19 103 LYS A O 1
ATOM 828 N N . LYS A 1 104 ? 15.468 -9.350 -5.735 1.00 94.44 104 LYS A N 1
ATOM 829 C CA . LYS A 1 104 ? 14.231 -8.556 -5.730 1.00 94.44 104 LYS A CA 1
ATOM 830 C C . LYS A 1 104 ? 13.027 -9.483 -5.831 1.00 94.44 104 LYS A C 1
ATOM 832 O O . LYS A 1 104 ? 13.073 -10.469 -6.567 1.00 94.44 104 LYS A O 1
ATOM 837 N N . TYR A 1 105 ? 11.956 -9.140 -5.127 1.00 94.06 105 TYR A N 1
ATOM 838 C CA . TYR A 1 105 ? 10.720 -9.916 -5.096 1.00 94.06 105 TYR A CA 1
ATOM 839 C C . TYR A 1 105 ? 9.711 -9.322 -6.068 1.00 94.06 105 TYR A C 1
ATOM 841 O O . TYR A 1 105 ? 9.353 -8.149 -5.977 1.00 94.06 105 TYR A O 1
ATOM 849 N N . ARG A 1 106 ? 9.266 -10.134 -7.022 1.00 94.88 106 ARG A N 1
ATOM 850 C CA . ARG A 1 106 ? 8.186 -9.790 -7.937 1.00 94.88 106 ARG A CA 1
ATOM 851 C C . ARG A 1 106 ? 6.949 -10.532 -7.496 1.00 94.88 106 ARG A C 1
ATOM 853 O O . ARG A 1 106 ? 6.821 -11.731 -7.734 1.00 94.88 106 ARG A O 1
ATOM 860 N N . ALA A 1 107 ? 6.054 -9.814 -6.843 1.00 95.19 107 ALA A N 1
ATOM 861 C CA . ALA A 1 107 ? 4.707 -10.308 -6.681 1.00 95.19 107 ALA A CA 1
ATOM 862 C C . ALA A 1 107 ? 4.050 -10.417 -8.066 1.00 95.19 107 ALA A C 1
ATOM 864 O O . ALA A 1 107 ? 4.220 -9.540 -8.909 1.00 95.19 107 ALA A O 1
ATOM 865 N N . LEU A 1 108 ? 3.344 -11.515 -8.307 1.00 94.81 108 LEU A N 1
ATOM 866 C CA . LEU A 1 108 ? 2.448 -11.680 -9.454 1.00 94.81 108 LEU A CA 1
ATOM 867 C C . LEU A 1 108 ? 0.997 -11.633 -8.984 1.00 94.81 108 LEU A C 1
ATOM 869 O O . LEU A 1 108 ? 0.141 -11.076 -9.665 1.00 94.81 108 LEU A O 1
ATOM 873 N N . ARG A 1 109 ? 0.734 -12.192 -7.798 1.00 95.44 109 ARG A N 1
ATOM 874 C CA . ARG A 1 109 ? -0.572 -12.168 -7.142 1.00 95.44 109 ARG A CA 1
ATOM 875 C C . ARG A 1 109 ? -0.419 -11.875 -5.655 1.00 95.44 109 ARG A C 1
ATOM 877 O O . ARG A 1 109 ? 0.475 -12.450 -5.026 1.00 95.44 109 ARG A O 1
ATOM 884 N N . LEU A 1 110 ? -1.258 -10.989 -5.128 1.00 95.38 110 LEU A N 1
ATOM 885 C CA . LEU A 1 110 ? -1.360 -10.655 -3.706 1.00 95.38 110 LEU A CA 1
ATOM 886 C C . LEU A 1 110 ? -2.820 -10.394 -3.344 1.00 95.38 110 LEU A C 1
ATOM 888 O O . LEU A 1 110 ? -3.516 -9.681 -4.054 1.00 95.38 110 LEU A O 1
ATOM 892 N N . ASP A 1 111 ? -3.251 -10.923 -2.214 1.00 94.06 111 ASP A N 1
ATOM 893 C CA . ASP A 1 111 ? -4.594 -10.777 -1.651 1.00 94.06 111 ASP A CA 1
ATOM 894 C C . ASP A 1 111 ? -4.585 -10.112 -0.268 1.00 94.06 111 ASP A C 1
ATOM 896 O O . ASP A 1 111 ? -5.634 -9.741 0.249 1.00 94.06 111 ASP A O 1
ATOM 900 N N . VAL A 1 112 ? -3.407 -9.939 0.338 1.00 93.88 112 VAL A N 1
ATOM 901 C CA . VAL A 1 112 ? -3.249 -9.369 1.679 1.00 93.88 112 VAL A CA 1
ATOM 902 C C . VAL A 1 112 ? -2.144 -8.315 1.689 1.00 93.88 112 VAL A C 1
ATOM 904 O O . VAL A 1 112 ? -1.095 -8.504 1.067 1.00 93.88 112 VAL A O 1
ATOM 907 N N . GLY A 1 113 ? -2.360 -7.226 2.428 1.00 92.88 113 GLY A N 1
ATOM 908 C CA . GLY A 1 113 ? -1.392 -6.150 2.650 1.00 92.88 113 GLY A CA 1
ATOM 909 C C . GLY A 1 113 ? -1.317 -5.741 4.122 1.00 92.88 113 GLY A C 1
ATOM 910 O O . GLY A 1 113 ? -2.169 -6.121 4.921 1.00 92.88 113 GLY A O 1
ATOM 911 N N . ASN A 1 114 ? -0.273 -4.994 4.491 1.00 94.38 114 ASN A N 1
ATOM 912 C CA . ASN A 1 114 ? -0.192 -4.336 5.797 1.00 94.38 114 ASN A CA 1
ATOM 913 C C . ASN A 1 114 ? -0.569 -2.864 5.626 1.00 94.38 114 ASN A C 1
ATOM 915 O O . ASN A 1 114 ? 0.158 -2.119 4.960 1.00 94.38 114 ASN A O 1
ATOM 919 N N . PHE A 1 115 ? -1.699 -2.475 6.205 1.00 94.19 115 PHE A N 1
ATOM 920 C CA . PHE A 1 115 ? -2.246 -1.130 6.103 1.00 94.19 115 PHE A CA 1
ATOM 921 C C . PHE A 1 115 ? -2.236 -0.458 7.483 1.00 94.19 115 PHE A C 1
ATOM 923 O O . PHE A 1 115 ? -2.377 -1.109 8.521 1.00 94.19 115 PHE A O 1
ATOM 930 N N . SER A 1 116 ? -2.036 0.854 7.499 1.00 93.81 116 SER A N 1
ATOM 931 C CA . SER A 1 116 ? -1.805 1.661 8.694 1.00 93.81 116 SER A CA 1
ATOM 932 C C . SER A 1 116 ? -2.853 2.747 8.810 1.00 93.81 116 SER A C 1
ATOM 934 O O . SER A 1 116 ? -2.851 3.657 7.991 1.00 93.81 116 SER A O 1
ATOM 936 N N . TRP A 1 117 ? -3.693 2.700 9.834 1.00 92.88 117 TRP A N 1
ATOM 937 C CA . TRP A 1 117 ? -4.585 3.793 10.193 1.00 92.88 117 TRP A CA 1
ATOM 938 C C . TRP A 1 117 ? -3.776 4.905 10.866 1.00 92.88 117 TRP A C 1
ATOM 940 O O . TRP A 1 117 ? -3.271 4.716 11.971 1.00 92.88 117 TRP A O 1
ATOM 950 N N . GLY A 1 118 ? -3.593 6.024 10.156 1.00 90.06 118 GLY A N 1
ATOM 951 C CA . GLY A 1 118 ? -2.703 7.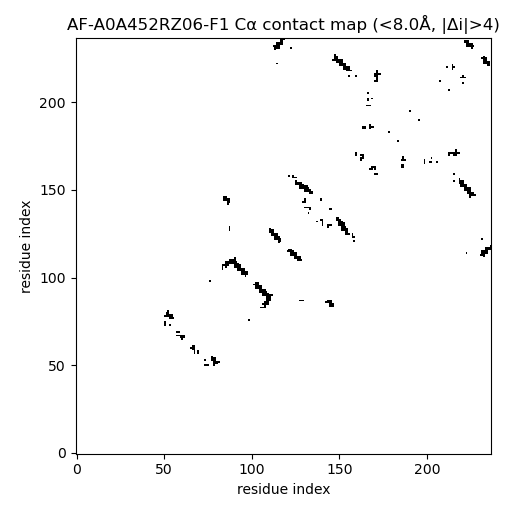116 10.557 1.00 90.06 118 GLY A CA 1
ATOM 952 C C . GLY A 1 118 ? -3.136 7.835 11.833 1.00 90.06 118 GLY A C 1
ATOM 953 O O . GLY A 1 118 ? -2.313 7.993 12.727 1.00 90.06 118 GLY A O 1
ATOM 954 N N . SER A 1 119 ? -4.414 8.212 11.949 1.00 90.62 119 SER A N 1
ATOM 955 C CA . SER A 1 119 ? -4.911 8.978 13.104 1.00 90.62 119 SER A CA 1
ATOM 956 C C . SER A 1 119 ? -4.795 8.226 14.434 1.00 90.62 119 SER A C 1
ATOM 958 O O . SER A 1 119 ? -4.463 8.817 15.453 1.00 90.62 119 SER A O 1
ATOM 960 N N . GLU A 1 120 ? -5.025 6.915 14.412 1.00 88.56 120 GLU A N 1
ATOM 961 C CA . GLU A 1 120 ? -4.998 6.042 15.592 1.00 88.56 120 GLU A CA 1
ATOM 962 C C . GLU A 1 120 ? -3.673 5.271 15.742 1.00 88.56 120 GLU A C 1
ATOM 964 O O . GLU A 1 120 ? -3.527 4.426 16.627 1.00 88.56 120 GLU A O 1
ATOM 969 N N . CYS A 1 121 ? -2.704 5.514 14.850 1.00 92.06 121 CYS A N 1
ATOM 970 C CA . CYS A 1 121 ? -1.416 4.814 14.793 1.00 92.06 121 CYS A CA 1
ATOM 971 C C . CYS A 1 121 ? -1.535 3.273 14.828 1.00 92.06 121 CYS A C 1
ATOM 973 O O . CYS A 1 121 ? -0.707 2.583 15.429 1.00 92.06 121 CYS A O 1
ATOM 975 N N . CYS A 1 122 ? -2.556 2.705 14.178 1.00 91.94 122 CYS A N 1
ATOM 976 C CA . CYS A 1 122 ? -2.825 1.266 14.206 1.00 91.94 122 CYS A CA 1
ATOM 977 C C . CYS A 1 122 ? -2.476 0.598 12.873 1.00 91.94 122 CYS A C 1
ATOM 979 O O . CYS A 1 122 ? -3.059 0.903 11.835 1.00 91.94 122 CYS A O 1
ATOM 981 N N . THR A 1 123 ? -1.555 -0.369 12.892 1.00 94.81 123 THR A N 1
ATOM 982 C CA . THR A 1 123 ? -1.192 -1.163 11.708 1.00 94.81 123 THR A CA 1
ATOM 983 C C . THR A 1 123 ? -1.773 -2.563 11.799 1.00 94.81 123 THR A C 1
ATOM 985 O O . THR A 1 123 ? -1.649 -3.241 12.821 1.00 94.81 123 THR A O 1
ATOM 988 N N . ARG A 1 124 ? -2.431 -3.014 10.728 1.00 94.25 124 ARG A N 1
ATOM 989 C CA . ARG A 1 124 ? -3.008 -4.356 10.651 1.00 94.25 124 ARG A CA 1
ATOM 990 C C . ARG A 1 124 ? -2.822 -4.955 9.270 1.00 94.25 124 ARG A C 1
ATOM 992 O O . ARG A 1 124 ? -2.891 -4.290 8.237 1.00 94.25 124 ARG A O 1
ATOM 999 N N . LYS A 1 125 ? -2.630 -6.270 9.278 1.00 94.50 125 LYS A N 1
ATOM 1000 C CA . LYS A 1 125 ? -2.668 -7.092 8.078 1.00 94.50 125 LYS A CA 1
ATOM 1001 C C . LYS A 1 125 ? -4.129 -7.289 7.681 1.00 94.50 125 LYS A C 1
ATOM 1003 O O . LYS A 1 125 ? -4.870 -7.935 8.415 1.00 94.50 125 LYS A O 1
ATOM 1008 N N . THR A 1 126 ? -4.524 -6.754 6.534 1.00 95.44 126 THR A N 1
ATOM 1009 C CA . THR A 1 126 ? -5.902 -6.824 6.036 1.00 95.44 126 THR A CA 1
ATOM 1010 C C . THR A 1 126 ? -5.937 -7.324 4.598 1.00 95.44 126 THR A C 1
ATOM 1012 O O . THR A 1 126 ? -4.953 -7.242 3.849 1.00 95.44 126 THR A O 1
ATOM 1015 N N . ARG A 1 127 ? -7.071 -7.913 4.218 1.00 95.62 127 ARG A N 1
ATOM 1016 C CA . ARG A 1 127 ? -7.287 -8.417 2.863 1.00 95.62 127 ARG A CA 1
ATOM 1017 C C . ARG A 1 127 ? -7.592 -7.262 1.915 1.00 95.62 127 ARG A C 1
ATOM 1019 O O . ARG A 1 127 ? -8.336 -6.349 2.262 1.00 95.62 127 ARG A O 1
ATOM 1026 N N . ILE A 1 128 ? -7.032 -7.340 0.713 1.00 95.50 128 ILE A N 1
ATOM 1027 C CA . ILE A 1 128 ? -7.312 -6.430 -0.396 1.00 95.50 128 ILE A CA 1
ATOM 1028 C C . ILE A 1 128 ? -8.477 -7.020 -1.184 1.00 95.50 128 ILE A C 1
ATOM 1030 O O . ILE A 1 128 ? -8.410 -8.165 -1.630 1.00 95.50 128 ILE A O 1
ATOM 1034 N N . ILE A 1 129 ? -9.540 -6.238 -1.337 1.00 95.25 129 ILE A N 1
ATOM 1035 C CA . ILE A 1 129 ? -10.783 -6.669 -1.976 1.00 95.25 129 ILE A CA 1
ATOM 1036 C C . ILE A 1 129 ? -10.767 -6.264 -3.447 1.00 95.25 129 ILE A C 1
ATOM 1038 O O . ILE A 1 129 ? -10.880 -7.118 -4.324 1.00 95.25 129 ILE A O 1
ATOM 1042 N N . ASP A 1 130 ? -10.607 -4.967 -3.718 1.00 95.69 130 ASP A N 1
ATOM 1043 C CA . ASP A 1 130 ? -10.635 -4.440 -5.082 1.00 95.69 130 ASP A CA 1
ATOM 1044 C C . ASP A 1 130 ? -9.754 -3.200 -5.259 1.00 95.69 130 ASP A C 1
ATOM 1046 O O . ASP A 1 130 ? -9.347 -2.569 -4.284 1.00 95.69 130 ASP A O 1
ATOM 1050 N N . VAL A 1 131 ? -9.478 -2.838 -6.512 1.00 95.12 131 VAL A N 1
ATOM 1051 C CA . VAL A 1 131 ? -8.854 -1.563 -6.892 1.00 95.12 131 VAL A CA 1
ATOM 1052 C C . VAL A 1 131 ? -9.952 -0.632 -7.387 1.00 95.12 131 VAL A C 1
ATOM 1054 O O . VAL A 1 131 ? -10.652 -0.967 -8.334 1.00 95.12 131 VAL A O 1
ATOM 1057 N N . VAL A 1 132 ? -10.089 0.539 -6.768 1.00 96.12 132 VAL A N 1
ATOM 1058 C CA . VAL A 1 132 ? -11.149 1.505 -7.107 1.00 96.12 132 VAL A CA 1
ATOM 1059 C C . VAL A 1 132 ? -10.628 2.590 -8.029 1.00 96.12 132 VAL A C 1
ATOM 1061 O O . VAL A 1 132 ? -11.281 2.950 -9.002 1.00 96.12 132 VAL A O 1
ATOM 1064 N N . TYR A 1 133 ? -9.441 3.116 -7.731 1.00 96.31 133 TYR A N 1
ATOM 1065 C CA . TYR A 1 133 ? -8.909 4.260 -8.455 1.00 96.31 13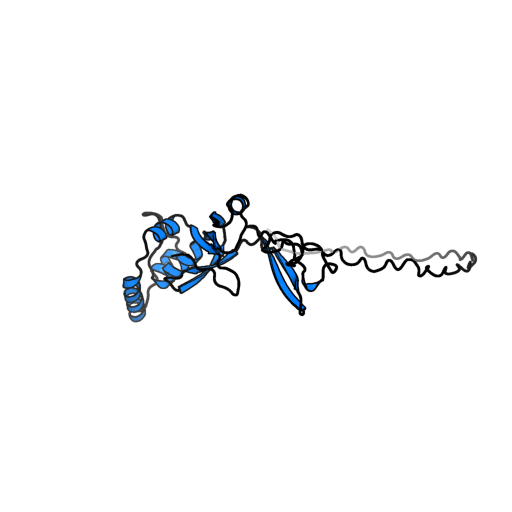3 TYR A CA 1
ATOM 1066 C C . TYR A 1 133 ? -7.397 4.177 -8.625 1.00 96.31 133 TYR A C 1
ATOM 1068 O O . TYR A 1 133 ? -6.659 3.700 -7.758 1.00 96.31 133 TYR A O 1
ATOM 1076 N N . ASN A 1 134 ? -6.926 4.686 -9.759 1.00 94.94 134 ASN A N 1
ATOM 1077 C CA . ASN A 1 134 ? -5.514 4.839 -10.045 1.00 94.94 134 ASN A CA 1
ATOM 1078 C C . ASN A 1 134 ? -5.266 6.144 -10.805 1.00 94.94 134 ASN A C 1
ATOM 1080 O O . ASN A 1 134 ? -5.856 6.373 -11.854 1.00 94.94 134 ASN A O 1
ATOM 1084 N N . ALA A 1 135 ? -4.323 6.950 -10.318 1.00 93.31 135 ALA A N 1
ATOM 1085 C CA . ALA A 1 135 ? -4.039 8.267 -10.883 1.00 93.31 135 ALA A CA 1
ATOM 1086 C C . ALA A 1 135 ? -3.346 8.221 -12.257 1.00 93.31 135 ALA A C 1
ATOM 1088 O O . ALA A 1 135 ? -3.456 9.163 -13.029 1.00 93.31 135 ALA A O 1
ATOM 1089 N N . SER A 1 136 ? -2.585 7.163 -12.564 1.00 92.19 136 SER A N 1
ATOM 1090 C CA . SER A 1 136 ? -1.761 7.141 -13.784 1.00 92.19 136 SER A CA 1
ATOM 1091 C C . SER A 1 136 ? -2.481 6.606 -15.021 1.00 92.19 136 SER A C 1
ATOM 1093 O O . SER A 1 136 ? -2.181 7.037 -16.127 1.00 92.19 136 SER A O 1
ATOM 1095 N N . ASN A 1 137 ? -3.349 5.606 -14.862 1.00 94.62 137 ASN A N 1
ATOM 1096 C CA . ASN A 1 137 ? -4.047 4.961 -15.976 1.00 94.62 137 ASN A CA 1
ATOM 1097 C C . ASN A 1 137 ? -5.288 4.215 -15.462 1.00 94.62 137 ASN A C 1
ATOM 1099 O O . ASN A 1 137 ? -5.172 3.414 -14.527 1.00 94.62 137 ASN A O 1
ATOM 1103 N N . ASN A 1 138 ? -6.436 4.433 -16.106 1.00 94.69 138 ASN A N 1
ATOM 1104 C CA . ASN A 1 138 ? -7.712 3.804 -15.767 1.00 94.69 138 ASN A CA 1
ATOM 1105 C C . ASN A 1 138 ? -7.791 2.316 -16.171 1.00 94.69 138 ASN A C 1
ATOM 1107 O O . ASN A 1 138 ? -8.458 1.518 -15.517 1.00 94.69 138 ASN A O 1
ATOM 1111 N N . GLU A 1 139 ? -7.027 1.882 -17.177 1.00 95.62 139 GLU A N 1
ATOM 1112 C CA . GLU A 1 139 ? -6.969 0.465 -17.583 1.00 95.62 139 GLU A CA 1
ATOM 1113 C C . GLU A 1 139 ? -6.427 -0.447 -16.467 1.00 95.62 139 GLU A C 1
ATOM 1115 O O . GLU A 1 139 ? -6.718 -1.646 -16.383 1.00 95.62 139 GLU A O 1
ATOM 1120 N N . LEU A 1 140 ? -5.659 0.127 -15.539 1.00 94.06 140 LEU A N 1
ATOM 1121 C CA . LEU A 1 140 ? -5.156 -0.597 -14.376 1.00 94.06 140 LEU A CA 1
ATOM 1122 C C . LEU A 1 140 ? -6.251 -0.883 -13.341 1.00 94.06 140 LEU A C 1
ATOM 1124 O O . LEU A 1 140 ? -6.137 -1.885 -12.637 1.00 94.06 140 LEU A O 1
ATOM 1128 N N . VAL A 1 141 ? -7.312 -0.070 -13.293 1.00 96.00 141 VAL A N 1
ATOM 1129 C CA . VAL A 1 141 ? -8.493 -0.300 -12.446 1.00 96.00 141 VAL A CA 1
ATOM 1130 C C . VAL A 1 141 ? -9.312 -1.456 -13.014 1.00 96.00 141 VAL A C 1
ATOM 1132 O O . VAL A 1 141 ? -9.550 -2.442 -12.321 1.00 96.00 141 VAL A O 1
ATOM 1135 N N . ARG A 1 142 ? -9.625 -1.409 -14.317 1.00 95.56 142 ARG A N 1
ATOM 1136 C CA . ARG A 1 142 ? -10.405 -2.450 -15.018 1.00 95.56 142 ARG A CA 1
ATOM 1137 C C . ARG A 1 142 ? -9.783 -3.834 -14.875 1.00 95.56 142 ARG A C 1
ATOM 1139 O O . ARG A 1 142 ? -10.465 -4.825 -14.645 1.00 95.56 142 ARG A O 1
ATOM 1146 N N . THR A 1 143 ? -8.460 -3.893 -14.982 1.00 95.25 143 THR A N 1
ATOM 1147 C CA . THR A 1 143 ? -7.707 -5.144 -14.879 1.00 95.25 143 THR A CA 1
ATOM 1148 C C . THR A 1 143 ? -7.295 -5.501 -13.445 1.00 95.25 143 THR A C 1
ATOM 1150 O O . THR A 1 143 ? -6.557 -6.476 -13.269 1.00 95.25 143 THR A O 1
ATOM 1153 N N . LYS A 1 144 ? -7.713 -4.724 -12.434 1.00 95.44 144 LYS A N 1
ATOM 1154 C CA . LYS A 1 144 ? -7.406 -4.910 -11.003 1.00 95.44 144 LYS A CA 1
ATOM 1155 C C . LYS A 1 144 ? -5.910 -5.091 -10.724 1.00 95.44 144 LYS A C 1
ATOM 1157 O O . LYS A 1 144 ? -5.475 -6.051 -10.081 1.00 95.44 144 LYS A O 1
ATOM 1162 N N . THR A 1 145 ? -5.094 -4.197 -11.282 1.00 94.75 145 THR A N 1
ATOM 1163 C CA . THR A 1 145 ? -3.635 -4.219 -11.111 1.00 94.75 145 THR A CA 1
ATOM 1164 C C . THR A 1 145 ? -3.223 -3.406 -9.890 1.00 94.75 145 THR A C 1
ATOM 1166 O O . THR A 1 145 ? -3.495 -2.212 -9.815 1.00 94.75 145 THR A O 1
ATOM 1169 N N . LEU A 1 146 ? -2.487 -4.026 -8.971 1.00 93.62 146 LEU A N 1
ATOM 1170 C CA . LEU A 1 146 ? -1.925 -3.347 -7.806 1.00 93.62 146 LEU A CA 1
ATOM 1171 C C . LEU A 1 146 ? -0.669 -2.575 -8.217 1.00 93.62 146 LEU A C 1
ATOM 1173 O O . LEU A 1 146 ? 0.299 -3.168 -8.690 1.00 93.62 146 LEU A O 1
ATOM 1177 N N . VAL A 1 147 ? -0.668 -1.257 -8.033 1.00 93.12 147 VAL A N 1
ATOM 1178 C CA . VAL A 1 147 ? 0.467 -0.369 -8.338 1.00 93.12 147 VAL A CA 1
ATOM 1179 C C . VAL A 1 147 ? 0.688 0.578 -7.158 1.00 93.12 147 VAL A C 1
ATOM 1181 O O . VAL A 1 147 ? -0.183 0.752 -6.307 1.00 93.12 147 VAL A O 1
ATOM 1184 N N . LYS A 1 148 ? 1.867 1.201 -7.075 1.00 90.94 148 LYS A N 1
ATOM 1185 C CA . LYS A 1 148 ? 2.092 2.291 -6.120 1.00 90.94 148 LYS A CA 1
ATOM 1186 C C . LYS A 1 148 ? 1.000 3.358 -6.259 1.00 90.94 148 LYS A C 1
ATOM 1188 O O . LYS A 1 148 ? 0.614 3.702 -7.373 1.00 90.94 148 LYS A O 1
ATOM 1193 N N . ASN A 1 149 ? 0.555 3.897 -5.134 1.00 91.44 149 ASN A N 1
ATOM 1194 C CA . ASN A 1 149 ? -0.468 4.933 -5.012 1.00 91.44 149 ASN A CA 1
ATOM 1195 C C . ASN A 1 149 ? -1.862 4.572 -5.543 1.00 91.44 149 ASN A C 1
ATOM 1197 O O . ASN A 1 149 ? -2.704 5.465 -5.605 1.00 91.44 149 ASN A O 1
ATOM 1201 N N . CYS A 1 150 ? -2.137 3.312 -5.899 1.00 93.38 150 CYS A N 1
ATOM 1202 C CA . CYS A 1 150 ? -3.511 2.916 -6.198 1.00 93.38 150 CYS A CA 1
ATOM 1203 C C . CYS A 1 150 ? -4.378 2.984 -4.931 1.00 93.38 150 CYS A C 1
ATOM 1205 O O . CYS A 1 150 ? -3.897 2.724 -3.822 1.00 93.38 150 CYS A O 1
ATOM 1207 N N . ILE A 1 151 ? -5.642 3.361 -5.119 1.00 95.56 151 ILE A N 1
ATOM 1208 C CA . ILE A 1 151 ? -6.666 3.359 -4.080 1.00 95.56 151 ILE A CA 1
ATOM 1209 C C . ILE A 1 151 ? -7.398 2.027 -4.164 1.00 95.56 151 ILE A C 1
ATOM 1211 O O . ILE A 1 151 ? -7.942 1.661 -5.210 1.00 95.56 151 ILE A O 1
ATOM 1215 N N . VAL A 1 152 ? -7.371 1.299 -3.059 1.00 95.75 152 VAL A N 1
ATOM 1216 C CA . VAL A 1 152 ? -7.894 -0.055 -2.925 1.00 95.75 152 VAL A CA 1
ATOM 1217 C C . VAL A 1 152 ? -8.971 -0.102 -1.854 1.00 95.75 152 VAL A C 1
ATOM 1219 O O . VAL A 1 152 ? -8.915 0.641 -0.879 1.00 95.75 152 VAL A O 1
ATOM 1222 N N . LEU A 1 153 ? -9.933 -1.003 -2.015 1.00 96.69 153 LEU A N 1
ATOM 1223 C CA . LEU A 1 153 ? -10.843 -1.384 -0.943 1.00 96.69 153 LEU A CA 1
ATOM 1224 C C . LEU A 1 153 ? -10.188 -2.474 -0.108 1.00 96.69 153 LEU A C 1
ATOM 1226 O O . LEU A 1 153 ? -9.761 -3.502 -0.643 1.00 96.69 153 LEU A O 1
ATOM 1230 N N . ILE A 1 154 ? -10.131 -2.254 1.198 1.00 96.25 154 ILE A N 1
ATOM 1231 C CA . ILE A 1 154 ? -9.612 -3.206 2.173 1.00 96.25 154 ILE A CA 1
ATOM 1232 C C . ILE A 1 154 ? -10.703 -3.610 3.156 1.00 96.25 154 ILE A C 1
ATOM 1234 O O . ILE A 1 154 ? -11.669 -2.883 3.376 1.00 96.25 154 ILE A O 1
ATOM 1238 N N . ASP A 1 155 ? -10.524 -4.772 3.764 1.00 95.50 155 ASP A N 1
ATOM 1239 C CA . ASP A 1 155 ? -11.387 -5.246 4.842 1.00 95.50 155 ASP A CA 1
ATOM 1240 C C . ASP A 1 155 ? -11.239 -4.374 6.108 1.00 95.50 155 ASP A C 1
ATOM 1242 O O . ASP A 1 155 ? -10.118 -4.065 6.530 1.00 95.50 155 ASP A O 1
ATOM 1246 N N . SER A 1 156 ? -12.367 -3.976 6.704 1.00 94.75 156 SER A N 1
ATOM 1247 C CA . SER A 1 156 ? -12.415 -3.135 7.906 1.00 94.75 156 SER A CA 1
ATOM 1248 C C . SER A 1 156 ? -12.375 -3.929 9.218 1.00 94.75 156 SER A C 1
ATOM 1250 O O . SER A 1 156 ? -12.058 -3.360 10.269 1.00 94.75 156 SER A O 1
ATOM 1252 N N . THR A 1 157 ? -12.648 -5.240 9.177 1.00 92.44 157 THR A N 1
ATOM 1253 C CA . THR A 1 157 ? -12.803 -6.088 10.374 1.00 92.44 157 THR A CA 1
ATOM 1254 C C . THR A 1 157 ? -11.628 -6.021 11.362 1.00 92.44 157 THR A C 1
ATOM 1256 O O . THR A 1 157 ? -11.891 -5.883 12.562 1.00 92.44 157 THR A O 1
ATOM 1259 N N . PRO A 1 158 ? -10.342 -6.002 10.942 1.00 94.38 158 PRO A N 1
ATOM 1260 C CA . PRO A 1 158 ? -9.223 -6.022 11.888 1.00 94.38 158 PRO A CA 1
ATOM 1261 C C . PRO A 1 158 ? -9.071 -4.697 12.645 1.00 94.38 158 PRO A C 1
ATOM 1263 O O . PRO A 1 158 ? -8.576 -4.671 13.772 1.00 94.38 158 PRO A O 1
ATOM 1266 N N . TYR A 1 159 ? -9.497 -3.589 12.034 1.00 94.25 159 TYR A N 1
ATOM 1267 C CA . TYR A 1 159 ? -9.489 -2.272 12.668 1.00 94.25 159 TYR A CA 1
ATOM 1268 C C . TYR A 1 159 ? -10.665 -2.108 13.619 1.00 94.25 159 TYR A C 1
ATOM 1270 O O . TYR A 1 159 ? -10.482 -1.568 14.707 1.00 94.25 159 TYR A O 1
ATOM 1278 N N . ARG A 1 160 ? -11.839 -2.640 13.253 1.00 91.62 160 ARG A N 1
ATOM 1279 C CA . ARG A 1 160 ? -13.019 -2.647 14.125 1.00 91.62 160 ARG A CA 1
ATOM 1280 C C . ARG A 1 160 ? -12.740 -3.395 15.428 1.00 91.62 160 ARG A C 1
ATOM 1282 O O . ARG A 1 160 ? -12.928 -2.829 16.498 1.00 91.62 160 ARG A O 1
ATOM 1289 N N . GLN A 1 161 ? -12.195 -4.612 15.338 1.00 90.94 161 GLN A N 1
ATOM 1290 C CA . GLN A 1 161 ? -11.820 -5.416 16.511 1.00 90.94 161 GLN A CA 1
ATOM 1291 C C . GLN A 1 161 ? -10.816 -4.688 17.415 1.00 90.94 161 GLN A C 1
ATOM 1293 O O . GLN A 1 161 ? -10.927 -4.715 18.644 1.00 90.94 161 GLN A O 1
ATOM 1298 N N . TRP A 1 162 ? -9.831 -4.011 16.816 1.00 93.25 162 TRP A N 1
ATOM 1299 C CA . TRP A 1 162 ? -8.866 -3.222 17.577 1.00 93.25 162 TRP A CA 1
ATOM 1300 C C . TRP A 1 162 ? -9.520 -2.025 18.269 1.00 93.25 162 TRP A C 1
ATOM 1302 O O . TRP A 1 162 ? -9.239 -1.789 19.441 1.00 93.25 162 TRP A O 1
ATOM 1312 N N . TYR A 1 163 ? -10.398 -1.302 17.575 1.00 92.38 163 TYR A N 1
ATOM 1313 C CA . TYR A 1 163 ? -11.075 -0.126 18.110 1.00 92.38 163 TYR A CA 1
ATOM 1314 C C . TYR A 1 163 ? -11.997 -0.491 19.283 1.00 92.38 163 TYR A C 1
ATOM 1316 O O . TYR A 1 163 ? -11.908 0.116 20.351 1.00 92.38 163 TYR A O 1
ATOM 1324 N N . GLU A 1 164 ? -12.792 -1.556 19.137 1.00 89.94 164 GLU A N 1
ATOM 1325 C CA . GLU A 1 164 ? -13.641 -2.095 20.208 1.00 89.94 164 GLU A CA 1
ATOM 1326 C C . GLU A 1 164 ? -12.804 -2.534 21.420 1.00 89.94 164 GLU A C 1
ATOM 1328 O O . GLU A 1 164 ? -13.158 -2.248 22.562 1.00 89.94 164 GLU A O 1
ATOM 1333 N N . SER A 1 165 ? -11.633 -3.133 21.190 1.00 89.75 165 SER A N 1
ATOM 1334 C CA . SER A 1 165 ? -10.706 -3.500 22.269 1.00 89.75 165 SER A CA 1
ATOM 1335 C C . SER A 1 165 ? -10.027 -2.287 22.927 1.00 89.75 165 SER A C 1
ATOM 1337 O O . SER A 1 165 ? -9.719 -2.329 24.119 1.00 89.75 165 SER A O 1
ATOM 1339 N N . HIS A 1 166 ? -9.756 -1.214 22.175 1.00 91.00 166 HIS A N 1
ATOM 1340 C CA . HIS A 1 166 ? -8.992 -0.056 22.653 1.00 91.00 166 HIS A CA 1
ATOM 1341 C C . HIS A 1 166 ? -9.852 0.972 23.398 1.00 91.00 166 HIS A C 1
ATOM 1343 O O . HIS A 1 166 ? -9.423 1.491 24.437 1.00 91.00 166 HIS A O 1
ATOM 1349 N N . TYR A 1 167 ? -11.055 1.235 22.881 1.00 91.00 167 TYR A N 1
ATOM 1350 C CA . TYR A 1 167 ? -11.986 2.250 23.381 1.00 91.00 167 TYR A CA 1
ATOM 1351 C C . TYR A 1 167 ? -13.199 1.663 24.114 1.00 91.00 167 TYR A C 1
ATOM 1353 O O . TYR A 1 167 ? -13.872 2.395 24.841 1.00 91.00 167 TYR A O 1
ATOM 1361 N N . ALA A 1 168 ? -13.463 0.356 23.982 1.00 89.19 168 ALA A N 1
ATOM 1362 C CA . ALA A 1 168 ? -14.665 -0.293 24.515 1.00 89.19 168 ALA A CA 1
ATOM 1363 C C . ALA A 1 168 ? -15.962 0.399 24.049 1.00 89.19 168 ALA A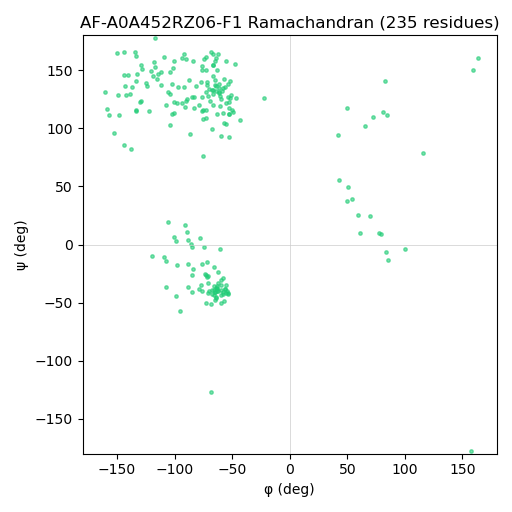 C 1
ATOM 1365 O O . ALA A 1 168 ? -16.899 0.582 24.828 1.00 89.19 168 ALA A O 1
ATOM 1366 N N . LEU A 1 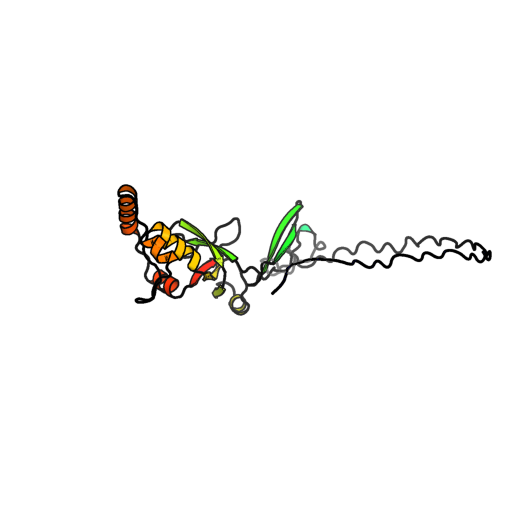169 ? -15.978 0.825 22.782 1.00 87.19 169 LEU A N 1
ATOM 1367 C CA . LEU A 1 169 ? -17.126 1.404 22.090 1.00 87.19 169 LEU A CA 1
ATOM 1368 C C . LEU A 1 169 ? -17.403 0.594 20.816 1.00 87.19 169 LEU A C 1
ATOM 1370 O O . LEU A 1 169 ? -16.449 0.263 20.108 1.00 87.19 169 LEU A O 1
ATOM 1374 N N . PRO A 1 170 ? -18.673 0.281 20.507 1.00 86.94 170 PRO A N 1
ATOM 1375 C CA . PRO A 1 170 ? -19.024 -0.398 19.266 1.00 86.94 170 PRO A CA 1
ATOM 1376 C C . PRO A 1 170 ? -18.864 0.548 18.067 1.00 86.94 170 PRO A C 1
ATOM 1378 O O . PRO A 1 170 ? -19.300 1.697 18.124 1.00 86.94 170 PRO A O 1
ATOM 1381 N N . LEU A 1 171 ? -18.289 0.059 16.962 1.00 86.12 171 LEU A N 1
ATOM 1382 C CA . LEU A 1 171 ? -18.065 0.842 15.737 1.00 86.12 171 LEU A CA 1
ATOM 1383 C C . LEU A 1 171 ? -18.690 0.166 14.506 1.00 86.12 171 LEU A C 1
ATOM 1385 O O . LEU A 1 171 ? -18.586 -1.048 14.341 1.00 86.12 171 LEU A O 1
ATOM 1389 N N . GLY A 1 172 ? -19.313 0.950 13.616 1.00 78.12 172 GLY A N 1
ATOM 1390 C CA . GLY A 1 172 ? -19.772 0.475 12.301 1.00 78.12 172 GLY A CA 1
ATOM 1391 C C . GLY A 1 172 ? -20.949 -0.508 12.328 1.00 78.12 172 GLY A C 1
ATOM 1392 O O . GLY A 1 172 ? -21.103 -1.307 11.406 1.00 78.12 172 GLY A O 1
ATOM 1393 N N . ARG A 1 173 ? -21.775 -0.495 13.381 1.00 78.69 173 ARG A N 1
ATOM 1394 C CA . ARG A 1 173 ? -22.949 -1.377 13.501 1.00 78.69 173 ARG A CA 1
ATOM 1395 C C . ARG A 1 173 ? -24.219 -0.651 13.072 1.00 78.69 173 ARG A C 1
ATOM 1397 O O . ARG A 1 173 ? -24.468 0.480 13.485 1.00 78.69 173 ARG A O 1
ATOM 1404 N N . LYS A 1 174 ? -25.060 -1.319 12.277 1.00 76.44 174 LYS A N 1
ATOM 1405 C CA . LYS A 1 174 ? -26.402 -0.816 11.957 1.00 76.44 174 LYS A CA 1
ATOM 1406 C C . LYS A 1 174 ? -27.229 -0.774 13.248 1.00 76.44 174 LYS A C 1
ATOM 1408 O O . LYS A 1 174 ? -27.244 -1.751 13.996 1.00 76.44 174 LYS A O 1
ATOM 1413 N N . LYS A 1 175 ? -27.912 0.348 13.503 1.00 71.12 175 LYS A N 1
ATOM 1414 C CA . LYS A 1 175 ? -28.790 0.519 14.673 1.00 71.12 175 LYS A CA 1
ATOM 1415 C C . LYS A 1 175 ? -29.799 -0.643 14.721 1.00 71.12 175 LYS A C 1
ATOM 1417 O O . LYS A 1 175 ? -30.564 -0.813 13.777 1.00 71.12 175 LYS A O 1
ATOM 1422 N N . GLY A 1 176 ? -29.750 -1.459 15.778 1.00 66.62 176 GLY A N 1
ATOM 1423 C CA . GLY A 1 176 ? -30.648 -2.605 15.995 1.00 66.62 176 GLY A CA 1
ATOM 1424 C C . GLY A 1 176 ? -30.093 -3.997 15.652 1.00 66.62 176 GLY A C 1
ATOM 1425 O O . GLY A 1 176 ? -30.776 -4.986 15.903 1.00 66.62 176 GLY A O 1
ATOM 1426 N N . ALA A 1 177 ? -28.874 -4.120 15.113 1.00 75.44 177 ALA A N 1
ATOM 1427 C CA . ALA A 1 177 ? -28.246 -5.431 14.923 1.00 75.44 177 ALA A CA 1
ATOM 1428 C C . ALA A 1 177 ? -27.719 -5.989 16.260 1.00 75.44 177 ALA A C 1
ATOM 1430 O O . ALA A 1 177 ? -26.957 -5.310 16.951 1.00 75.44 177 ALA A O 1
ATOM 1431 N N . LYS A 1 178 ? -28.115 -7.222 16.611 1.00 67.12 178 LYS A N 1
ATOM 1432 C CA . LYS A 1 178 ? -27.633 -7.926 17.812 1.00 67.12 178 LYS A CA 1
ATOM 1433 C C . LYS A 1 178 ? -26.133 -8.208 17.687 1.00 67.12 178 LYS A C 1
ATOM 1435 O O . LYS A 1 178 ? -25.666 -8.572 16.605 1.00 67.12 178 LYS A O 1
ATOM 1440 N N . LEU A 1 179 ? -25.384 -8.004 18.769 1.00 67.12 179 LEU A N 1
ATOM 1441 C CA . LEU A 1 179 ? -23.961 -8.323 18.808 1.00 67.12 179 LEU A CA 1
ATOM 1442 C C . LEU A 1 179 ? -23.773 -9.845 18.943 1.00 67.12 179 LEU A C 1
ATOM 1444 O O . LEU A 1 179 ? -24.649 -10.552 19.440 1.00 67.12 179 LEU A O 1
ATOM 1448 N N . THR A 1 180 ? -22.636 -10.359 18.474 1.00 76.81 180 THR A N 1
ATOM 1449 C CA . THR A 1 180 ? -22.241 -11.738 18.781 1.00 76.81 180 THR A CA 1
ATOM 1450 C C . THR A 1 180 ? -21.794 -11.825 20.244 1.00 76.81 180 THR A C 1
ATOM 1452 O O . THR A 1 180 ? -21.252 -10.845 20.765 1.00 76.81 180 THR A O 1
ATOM 1455 N N . PRO A 1 181 ? -21.972 -12.979 20.912 1.00 74.94 181 PRO A N 1
ATOM 1456 C CA . PRO A 1 181 ? -21.640 -13.123 22.332 1.00 74.94 181 PRO A CA 1
ATOM 1457 C C . PRO A 1 181 ? -20.175 -12.763 22.634 1.00 74.94 181 PRO A C 1
ATOM 1459 O O . PRO A 1 181 ? -19.897 -12.070 23.606 1.00 74.94 181 PRO A O 1
ATOM 1462 N N . GLU A 1 182 ? -19.245 -13.117 21.743 1.00 73.88 182 GLU A N 1
ATOM 1463 C CA . GLU A 1 182 ? -17.817 -12.792 21.882 1.00 73.88 182 GLU A CA 1
ATOM 1464 C C . GLU A 1 182 ? -17.536 -11.277 21.873 1.00 73.88 182 GLU A C 1
ATOM 1466 O O . GLU A 1 182 ? -16.688 -10.782 22.616 1.00 73.88 182 GLU A O 1
ATOM 1471 N N . GLU A 1 183 ? -18.248 -10.513 21.041 1.00 72.19 183 GLU A N 1
ATOM 1472 C CA . GLU A 1 183 ? -18.067 -9.061 20.943 1.00 72.19 183 GLU A CA 1
ATOM 1473 C C . GLU A 1 183 ? -18.728 -8.335 22.134 1.00 72.19 183 GLU A C 1
ATOM 1475 O O . GLU A 1 183 ? -18.181 -7.348 22.639 1.00 72.19 183 GLU A O 1
ATOM 1480 N N . GLU A 1 184 ? -19.861 -8.843 22.638 1.00 73.81 184 GLU A N 1
ATOM 1481 C CA . GLU A 1 184 ? -20.511 -8.329 23.856 1.00 73.81 184 GLU A CA 1
ATOM 1482 C C . GLU A 1 184 ? -19.649 -8.540 25.099 1.00 73.81 184 GLU A C 1
ATOM 1484 O O . GLU A 1 184 ? -19.535 -7.635 25.931 1.00 73.81 184 GLU A O 1
ATOM 1489 N N . GLU A 1 185 ? -19.000 -9.699 25.214 1.00 75.06 185 GLU A N 1
ATOM 1490 C CA . GLU A 1 185 ? -18.098 -10.003 26.324 1.00 75.06 185 GLU A CA 1
ATOM 1491 C C . GLU A 1 185 ? -16.900 -9.047 26.374 1.00 75.06 185 GLU A C 1
ATOM 1493 O O . GLU A 1 185 ? -16.511 -8.590 27.452 1.00 75.06 185 GLU A O 1
ATOM 1498 N N . ILE A 1 186 ? -16.326 -8.689 25.221 1.00 76.44 186 ILE A N 1
ATOM 1499 C CA . ILE A 1 186 ? -15.189 -7.756 25.149 1.00 76.44 186 ILE A CA 1
ATOM 1500 C C . ILE A 1 186 ? -15.613 -6.344 25.572 1.00 76.44 186 ILE A C 1
ATOM 1502 O O . ILE A 1 186 ? -14.892 -5.667 26.324 1.00 76.44 186 ILE A O 1
ATOM 1506 N N . LEU A 1 187 ? -16.786 -5.893 25.122 1.00 76.62 187 LEU A N 1
ATOM 1507 C CA . LEU A 1 187 ? -17.317 -4.571 25.451 1.00 76.62 187 LEU A CA 1
ATOM 1508 C C . LEU A 1 187 ? -17.685 -4.482 26.939 1.00 76.62 187 LEU A C 1
ATOM 1510 O O . LEU A 1 187 ? -17.167 -3.614 27.651 1.00 76.62 187 LEU A O 1
ATOM 1514 N N . ASN A 1 188 ? -18.470 -5.440 27.434 1.00 79.12 188 ASN A N 1
ATOM 1515 C CA . ASN A 1 188 ? -19.041 -5.436 28.785 1.00 79.12 188 ASN A CA 1
ATOM 1516 C C . ASN A 1 188 ? -18.153 -6.098 29.846 1.00 79.12 188 ASN A C 1
ATOM 1518 O O . ASN A 1 188 ? -18.588 -6.307 30.982 1.00 79.12 188 ASN A O 1
ATOM 1522 N N . LYS A 1 189 ? -16.894 -6.411 29.516 1.00 85.19 189 LYS A N 1
ATOM 1523 C CA . LYS A 1 189 ? -15.954 -7.000 30.470 1.00 85.19 189 LYS A CA 1
ATOM 1524 C C . LYS A 1 189 ? -15.884 -6.162 31.747 1.00 85.19 189 LYS A C 1
ATOM 1526 O O . LYS A 1 189 ? -15.517 -4.982 31.707 1.00 85.19 189 LYS A O 1
ATOM 1531 N N . LYS A 1 190 ? -16.176 -6.797 32.888 1.00 85.75 190 LYS A N 1
ATOM 1532 C CA . LYS A 1 190 ? -16.002 -6.199 34.217 1.00 85.75 190 LYS A CA 1
ATOM 1533 C C . LYS A 1 190 ? -14.525 -5.849 34.405 1.00 85.75 190 LYS A C 1
ATOM 1535 O O . LYS A 1 190 ? -13.652 -6.713 34.321 1.00 85.75 190 LYS A O 1
ATOM 1540 N N . ARG A 1 191 ? -14.238 -4.565 34.616 1.00 87.25 191 ARG A N 1
ATOM 1541 C CA . ARG A 1 191 ? -12.880 -4.019 34.759 1.00 87.25 191 ARG A CA 1
ATOM 1542 C C . ARG A 1 191 ? -12.706 -3.419 36.152 1.00 87.25 191 ARG A C 1
ATOM 1544 O O . ARG A 1 191 ? -13.664 -2.977 36.779 1.00 87.25 191 ARG A O 1
ATOM 1551 N N . SER A 1 192 ? -11.467 -3.397 36.641 1.00 93.88 192 SER A N 1
ATOM 1552 C CA . SER A 1 192 ? -11.146 -2.731 37.906 1.00 93.88 192 SER A CA 1
ATOM 1553 C C . SER A 1 192 ? -11.341 -1.215 37.791 1.00 93.88 192 SER A C 1
ATOM 1555 O O . SER A 1 192 ? -11.204 -0.643 36.708 1.00 93.88 192 SER A O 1
ATOM 1557 N N . LYS A 1 193 ? -11.598 -0.538 38.917 1.00 93.56 193 LYS A N 1
ATOM 1558 C CA . LYS A 1 193 ? -11.878 0.912 38.954 1.00 93.56 193 LYS A CA 1
ATOM 1559 C C . LYS A 1 193 ? -10.787 1.760 38.273 1.00 93.56 193 LYS A C 1
ATOM 1561 O O . LYS A 1 193 ? -11.100 2.685 37.531 1.00 93.56 193 LYS A O 1
ATOM 1566 N N . LYS A 1 194 ? -9.505 1.409 38.462 1.00 94.44 194 LYS A N 1
ATOM 1567 C CA . LYS A 1 194 ? -8.363 2.094 37.817 1.00 94.44 194 LYS A CA 1
ATOM 1568 C C . LYS A 1 194 ? -8.371 1.928 36.294 1.00 94.44 194 LYS A C 1
ATOM 1570 O O . LYS A 1 194 ? -8.089 2.875 35.568 1.00 94.44 194 LYS A O 1
ATOM 1575 N N . ILE A 1 195 ? -8.699 0.728 35.811 1.00 91.44 195 ILE A N 1
ATOM 1576 C CA . ILE A 1 195 ? -8.775 0.440 34.375 1.00 91.44 195 ILE A CA 1
ATOM 1577 C C . ILE A 1 195 ? -9.985 1.144 33.763 1.00 91.44 195 ILE A C 1
ATOM 1579 O O . ILE A 1 195 ? -9.856 1.719 32.688 1.00 91.44 195 ILE A O 1
ATOM 1583 N N . GLN A 1 196 ? -11.129 1.143 34.449 1.00 90.94 196 GLN A N 1
ATOM 1584 C CA . GLN A 1 196 ? -12.332 1.829 33.983 1.00 90.94 196 GLN A CA 1
ATOM 1585 C C . GLN A 1 196 ? -12.060 3.321 33.758 1.00 90.94 196 GLN A C 1
ATOM 1587 O O . GLN A 1 196 ? -12.262 3.804 32.648 1.00 90.94 196 GLN A O 1
ATOM 1592 N N . LYS A 1 197 ? -11.439 3.993 34.739 1.00 93.94 197 LYS A N 1
ATOM 1593 C CA . LYS A 1 197 ? -11.023 5.399 34.619 1.00 93.94 197 LYS A CA 1
ATOM 1594 C C . LYS A 1 197 ? -10.154 5.655 33.377 1.00 93.94 197 LYS A C 1
ATOM 1596 O O . LYS A 1 197 ? -10.387 6.616 32.655 1.00 93.94 197 LYS A O 1
ATOM 1601 N N . LYS A 1 198 ? -9.205 4.758 33.076 1.00 94.19 198 LYS A N 1
ATOM 1602 C CA . LYS A 1 198 ? -8.353 4.842 31.875 1.00 94.19 198 LYS A CA 1
ATOM 1603 C C . LYS A 1 198 ? -9.151 4.739 30.568 1.00 94.19 198 LYS A C 1
ATOM 1605 O O . LYS A 1 198 ? -8.828 5.425 29.602 1.00 94.19 198 LYS A O 1
ATOM 1610 N N . TYR A 1 199 ? -10.162 3.870 30.501 1.00 91.94 199 TYR A N 1
ATOM 1611 C CA . TYR A 1 199 ? -11.038 3.789 29.325 1.00 91.94 199 TYR A CA 1
ATOM 1612 C C . TYR A 1 199 ? -11.938 5.017 29.214 1.00 91.94 199 TYR A C 1
ATOM 1614 O O . TYR A 1 199 ? -12.095 5.538 28.116 1.00 91.94 199 TYR A O 1
ATOM 1622 N N . ASP A 1 200 ? -12.474 5.511 30.326 1.00 91.69 200 ASP A N 1
ATOM 1623 C CA . ASP A 1 200 ? -13.318 6.707 30.335 1.00 91.69 200 ASP A CA 1
ATOM 1624 C C . ASP A 1 200 ? -12.533 7.950 29.878 1.00 91.69 200 ASP A C 1
ATOM 1626 O O . ASP A 1 200 ? -13.064 8.780 29.145 1.00 91.69 200 ASP A O 1
ATOM 1630 N N . GLU A 1 201 ? -11.243 8.047 30.217 1.00 94.50 201 GLU A N 1
ATOM 1631 C CA . GLU A 1 201 ? -10.333 9.071 29.682 1.00 94.50 201 GLU A CA 1
ATOM 1632 C C . GLU A 1 201 ? -10.128 8.937 28.166 1.00 94.50 201 GLU A C 1
ATOM 1634 O O . GLU A 1 201 ? -10.227 9.930 27.449 1.00 94.50 201 GLU A O 1
ATOM 1639 N N . ARG A 1 202 ? -9.911 7.720 27.649 1.00 92.50 202 ARG A N 1
ATOM 1640 C CA . ARG A 1 202 ? -9.761 7.478 26.199 1.00 92.50 202 ARG A CA 1
ATOM 1641 C C . ARG A 1 202 ? -11.035 7.762 25.414 1.00 92.50 202 ARG A C 1
ATOM 1643 O O . ARG A 1 202 ? -10.960 8.310 24.319 1.00 92.50 202 ARG A O 1
ATOM 1650 N N . LYS A 1 203 ? -12.199 7.414 25.970 1.00 90.19 203 LYS A N 1
ATOM 1651 C CA . LYS A 1 203 ? -13.512 7.618 25.338 1.00 90.19 203 LYS A CA 1
ATOM 1652 C C . LYS A 1 203 ? -13.776 9.081 24.994 1.00 90.19 203 LYS A C 1
ATOM 1654 O O . LYS A 1 203 ? -14.448 9.345 24.004 1.00 90.19 203 LYS A O 1
ATOM 1659 N N . LYS A 1 204 ? -13.203 10.026 25.749 1.00 91.94 204 LYS A N 1
ATOM 1660 C CA . LYS A 1 204 ? -13.308 11.466 25.457 1.00 91.94 204 LYS A CA 1
ATOM 1661 C C . LYS A 1 204 ? -12.746 11.830 24.079 1.00 91.94 204 LYS A C 1
ATOM 1663 O O . LYS A 1 204 ? -13.311 12.684 23.408 1.00 91.94 204 LYS A O 1
ATOM 1668 N N . ASN A 1 205 ? -11.689 11.144 23.643 1.00 90.38 205 ASN A N 1
ATOM 1669 C CA . ASN A 1 205 ? -11.014 11.398 22.368 1.00 90.38 205 ASN A CA 1
ATOM 1670 C C . ASN A 1 205 ? -11.419 10.407 21.267 1.00 90.38 205 ASN A C 1
ATOM 1672 O O . ASN A 1 205 ? -10.854 10.437 20.184 1.00 90.38 205 ASN A O 1
ATOM 1676 N N . ALA A 1 206 ? -12.397 9.534 21.517 1.00 89.94 206 ALA A N 1
ATOM 1677 C CA . ALA A 1 206 ? -12.732 8.429 20.621 1.00 89.94 206 ALA A CA 1
ATOM 1678 C C . ALA A 1 206 ? -13.558 8.842 19.386 1.00 89.94 206 ALA A C 1
ATOM 1680 O O . ALA A 1 206 ? -14.015 7.981 18.638 1.00 89.94 206 ALA A O 1
ATOM 1681 N N . LYS A 1 207 ? -13.806 10.136 19.164 1.00 89.50 207 LYS A N 1
ATOM 1682 C CA . LYS A 1 207 ? -14.666 10.605 18.071 1.00 89.50 207 LYS A CA 1
ATOM 1683 C C . LYS A 1 207 ? -13.995 10.373 16.712 1.00 89.50 207 LYS A C 1
ATOM 1685 O O . LYS A 1 207 ? -12.914 10.894 16.461 1.00 89.50 207 LYS A O 1
ATOM 1690 N N . ILE A 1 208 ? -14.674 9.648 15.823 1.00 90.19 208 ILE A N 1
ATOM 1691 C CA . ILE A 1 208 ? -14.235 9.401 14.444 1.00 90.19 208 ILE A CA 1
ATOM 1692 C C . ILE A 1 208 ? -14.990 10.338 13.480 1.00 90.19 208 ILE A C 1
ATOM 1694 O O . ILE A 1 208 ? -16.046 10.879 13.801 1.00 90.19 208 ILE A O 1
ATOM 1698 N N . SER A 1 209 ? -14.415 10.578 12.298 1.00 92.56 209 SER A N 1
ATOM 1699 C CA . SER A 1 209 ? -15.071 11.290 11.194 1.00 92.56 209 SER A CA 1
ATOM 1700 C C . SER A 1 209 ? -16.282 10.513 10.657 1.00 92.56 209 SER A C 1
ATOM 1702 O O . SER A 1 209 ? -16.207 9.297 10.481 1.00 92.56 209 SER A O 1
ATOM 1704 N N . SER A 1 210 ? -17.360 11.215 10.300 1.00 91.88 210 SER A N 1
ATOM 1705 C CA . SER A 1 210 ? -18.574 10.608 9.728 1.00 91.88 210 SER A CA 1
ATOM 1706 C C . SER A 1 210 ? -18.292 9.786 8.463 1.00 91.88 210 SER A C 1
ATOM 1708 O O . SER A 1 210 ? -18.824 8.692 8.305 1.00 91.88 210 SER A O 1
ATOM 1710 N N . LEU A 1 211 ? -17.376 10.251 7.605 1.00 93.12 211 LEU A N 1
ATOM 1711 C CA . LEU A 1 211 ? -16.984 9.541 6.379 1.00 93.12 211 LEU A CA 1
ATOM 1712 C C . LEU A 1 211 ? -16.351 8.174 6.667 1.00 93.12 211 LEU A C 1
ATOM 1714 O O . LEU A 1 211 ? -16.486 7.236 5.882 1.00 93.12 211 LEU A O 1
ATOM 1718 N N . LEU A 1 212 ? -15.636 8.058 7.786 1.00 92.12 212 LEU A N 1
ATOM 1719 C CA . LEU A 1 212 ? -15.050 6.795 8.218 1.00 92.12 212 LEU A CA 1
ATOM 1720 C C . LEU A 1 212 ? -16.113 5.873 8.813 1.00 92.12 212 LEU A C 1
ATOM 1722 O O . LEU A 1 212 ? -16.093 4.675 8.536 1.00 92.12 212 LEU A O 1
ATOM 1726 N N . GLU A 1 213 ? -17.055 6.410 9.589 1.00 91.12 213 GLU A N 1
ATOM 1727 C CA . GLU A 1 213 ? -18.168 5.633 10.147 1.00 91.12 213 GLU A CA 1
ATOM 1728 C C . GLU A 1 213 ? -19.004 4.965 9.046 1.00 91.12 213 GLU A C 1
ATOM 1730 O O . GLU A 1 213 ? -19.304 3.772 9.148 1.00 91.12 213 GLU A O 1
ATOM 1735 N N . GLU A 1 214 ? -19.288 5.683 7.955 1.00 91.62 214 GLU A N 1
ATOM 1736 C CA . GLU A 1 214 ? -19.976 5.141 6.777 1.00 91.62 214 GLU A CA 1
ATOM 1737 C C . GLU A 1 214 ? -19.207 3.967 6.147 1.00 91.62 214 GLU A C 1
ATOM 1739 O O . GLU A 1 214 ? -19.790 2.924 5.836 1.00 91.62 214 GLU A O 1
ATOM 1744 N N . GLN A 1 215 ? -17.883 4.083 6.011 1.00 93.94 215 GLN A N 1
ATOM 1745 C CA . GLN A 1 215 ? -17.046 3.004 5.472 1.00 93.94 215 GLN A CA 1
ATOM 1746 C C . GLN A 1 215 ? -16.980 1.789 6.410 1.00 93.94 215 GLN A C 1
ATOM 1748 O O . GLN A 1 215 ? -17.042 0.637 5.965 1.00 93.94 215 GLN A O 1
ATOM 1753 N N . PHE A 1 216 ? -16.908 2.018 7.724 1.00 92.94 216 PHE A N 1
ATOM 1754 C CA . PHE A 1 216 ? -16.975 0.941 8.710 1.00 92.94 216 PHE A CA 1
ATOM 1755 C C . PHE A 1 216 ? -18.327 0.224 8.681 1.00 92.94 216 PHE A C 1
ATOM 1757 O O . PHE A 1 216 ? -18.348 -1.002 8.791 1.00 92.94 216 PHE A O 1
ATOM 1764 N N . GLN A 1 217 ? -19.427 0.950 8.461 1.00 91.56 217 GLN A N 1
ATOM 1765 C CA . GLN A 1 217 ? -20.760 0.369 8.295 1.00 91.56 217 GLN A CA 1
ATOM 1766 C C . GLN A 1 217 ? -20.876 -0.480 7.020 1.00 91.56 217 GLN A C 1
ATOM 1768 O O . GLN A 1 217 ? -21.528 -1.523 7.032 1.00 91.56 217 GLN A O 1
ATOM 1773 N N . GLN A 1 218 ? -20.215 -0.076 5.931 1.00 91.38 218 GLN A N 1
ATOM 1774 C CA . GLN A 1 218 ? -20.112 -0.873 4.702 1.00 91.38 218 GLN A CA 1
ATOM 1775 C C . GLN A 1 218 ? -19.191 -2.100 4.847 1.00 91.38 218 GLN A C 1
ATOM 1777 O O . GLN A 1 218 ? -19.209 -2.991 3.995 1.00 91.38 218 GLN A O 1
ATOM 1782 N N . GLY A 1 219 ? -18.369 -2.153 5.900 1.00 91.75 219 GLY A N 1
ATOM 1783 C CA . GLY A 1 219 ? -17.405 -3.230 6.135 1.00 91.75 219 GLY A CA 1
ATOM 1784 C C . GLY A 1 219 ? -16.140 -3.143 5.272 1.00 91.75 219 GLY A C 1
ATOM 1785 O O . GLY A 1 219 ? -15.359 -4.093 5.228 1.00 91.75 219 GLY A O 1
ATOM 1786 N N . LYS A 1 220 ? -15.929 -2.032 4.556 1.00 95.12 220 LYS A N 1
ATOM 1787 C CA . LYS A 1 220 ? -14.807 -1.856 3.624 1.00 95.12 220 LYS A CA 1
ATOM 1788 C C . LYS A 1 220 ? -14.236 -0.455 3.763 1.00 95.12 220 LYS A C 1
ATOM 1790 O O . LYS A 1 220 ? -14.978 0.514 3.684 1.00 95.12 220 LYS A O 1
ATOM 1795 N N . LEU A 1 221 ? -12.922 -0.353 3.922 1.00 95.56 221 LEU A N 1
ATOM 1796 C CA . LEU A 1 221 ? -12.217 0.926 4.008 1.00 95.56 221 LEU A CA 1
ATOM 1797 C C . LEU A 1 221 ? -11.490 1.222 2.699 1.00 95.56 221 LEU A C 1
ATOM 1799 O O . LEU A 1 221 ? -11.002 0.310 2.026 1.00 95.56 221 LEU A O 1
ATOM 1803 N N . LEU A 1 222 ? -11.363 2.501 2.362 1.00 95.88 222 LEU A N 1
ATOM 1804 C CA . LEU A 1 222 ? -10.483 2.941 1.284 1.00 95.88 222 LEU A CA 1
ATOM 1805 C C . LEU A 1 222 ? -9.049 3.071 1.806 1.00 95.88 222 LEU A C 1
ATOM 1807 O O . LEU A 1 222 ? -8.755 3.883 2.676 1.00 95.88 222 LEU A O 1
ATOM 1811 N N . GLY A 1 223 ? -8.135 2.277 1.256 1.00 94.19 223 GLY A N 1
ATOM 1812 C CA . GLY A 1 223 ? -6.705 2.322 1.547 1.00 94.19 223 GLY A CA 1
ATOM 1813 C C . GLY A 1 223 ? -5.898 2.808 0.350 1.00 94.19 223 GLY A C 1
ATOM 1814 O O . GLY A 1 223 ? -6.240 2.533 -0.798 1.00 94.19 223 GLY A O 1
ATOM 1815 N N . LYS A 1 224 ? -4.779 3.494 0.599 1.00 93.38 224 LYS A N 1
ATOM 1816 C CA . LYS A 1 224 ? -3.812 3.847 -0.445 1.00 93.38 224 LYS A CA 1
ATOM 1817 C C . LYS A 1 224 ? -2.591 2.943 -0.343 1.00 93.38 224 LYS A C 1
ATOM 1819 O O . LYS A 1 224 ? -1.964 2.826 0.707 1.00 93.38 224 LYS A O 1
ATOM 1824 N N . MET A 1 225 ? -2.196 2.339 -1.457 1.00 90.56 225 MET A N 1
ATOM 1825 C CA . MET A 1 225 ? -0.942 1.588 -1.520 1.00 90.56 225 MET A CA 1
ATOM 1826 C C . MET A 1 225 ? 0.245 2.557 -1.522 1.00 90.56 225 MET A C 1
ATOM 1828 O O . MET A 1 225 ? 0.418 3.318 -2.471 1.00 90.56 225 MET A O 1
ATOM 1832 N N . ALA A 1 226 ? 1.091 2.536 -0.495 1.00 83.62 226 ALA A N 1
ATOM 1833 C CA . ALA A 1 226 ? 2.291 3.372 -0.464 1.00 83.62 226 ALA A CA 1
ATOM 1834 C C . ALA A 1 226 ? 3.401 2.809 -1.383 1.00 83.62 226 ALA A C 1
ATOM 1836 O O . ALA A 1 226 ? 3.475 1.595 -1.608 1.00 83.62 226 ALA A O 1
ATOM 1837 N N . PRO A 1 227 ? 4.276 3.662 -1.953 1.00 58.56 227 PRO A N 1
ATOM 1838 C CA . PRO A 1 227 ? 5.409 3.206 -2.748 1.00 58.56 227 PRO A CA 1
ATOM 1839 C C . PRO A 1 227 ? 6.416 2.458 -1.865 1.00 58.56 227 PRO A C 1
ATOM 1841 O O . PRO A 1 227 ? 6.849 2.929 -0.822 1.00 58.56 227 PRO A O 1
ATOM 1844 N N . SER A 1 228 ? 6.794 1.264 -2.307 1.00 50.84 228 SER A N 1
ATOM 1845 C CA . SER A 1 228 ? 7.644 0.325 -1.581 1.00 50.84 228 SER A CA 1
ATOM 1846 C C . SER A 1 228 ? 9.067 0.842 -1.314 1.00 50.84 228 SER A C 1
ATOM 1848 O O . SER A 1 228 ? 9.887 0.843 -2.232 1.00 50.84 228 SER A O 1
ATOM 1850 N N . THR A 1 229 ? 9.383 1.096 -0.045 1.00 31.20 229 THR A N 1
ATOM 1851 C CA . THR A 1 229 ? 10.533 0.515 0.676 1.00 31.20 229 THR A CA 1
ATOM 1852 C C . THR A 1 229 ? 10.119 0.379 2.140 1.00 31.20 229 THR A C 1
ATOM 1854 O O . THR A 1 229 ? 9.931 1.382 2.806 1.00 31.20 229 THR A O 1
ATOM 1857 N N . PHE A 1 230 ? 9.955 -0.863 2.606 1.00 29.27 230 PHE A N 1
ATOM 1858 C CA . PHE A 1 230 ? 9.584 -1.240 3.978 1.00 29.27 230 PHE A CA 1
ATOM 1859 C C . PHE A 1 230 ? 8.179 -0.826 4.477 1.00 29.27 230 PHE A C 1
ATOM 1861 O O . PHE A 1 230 ? 7.924 0.279 4.919 1.00 29.27 230 PHE A O 1
ATOM 1868 N N . CYS A 1 231 ? 7.287 -1.819 4.477 1.00 32.41 231 CYS A N 1
ATOM 1869 C CA . CYS A 1 231 ? 6.388 -2.149 5.591 1.00 32.41 231 CYS A CA 1
ATOM 1870 C C . CYS A 1 231 ? 5.363 -1.139 6.152 1.00 32.41 231 CYS A C 1
ATOM 1872 O O . CYS A 1 231 ? 4.916 -1.339 7.279 1.00 32.41 231 CYS A O 1
ATOM 1874 N N . SER A 1 232 ? 4.877 -0.154 5.399 1.00 31.48 232 SER A N 1
ATOM 1875 C CA . SER A 1 232 ? 3.674 0.585 5.830 1.00 31.48 232 SER A CA 1
ATOM 1876 C C . SER A 1 232 ? 2.946 1.248 4.658 1.00 31.48 232 SER A C 1
ATOM 1878 O O . SER A 1 232 ? 3.444 2.183 4.038 1.00 31.48 232 SER A O 1
ATOM 1880 N N . CYS A 1 233 ? 1.745 0.755 4.332 1.00 37.28 233 CYS A N 1
ATOM 1881 C CA . CYS A 1 233 ? 0.795 1.484 3.487 1.00 37.28 233 CYS A CA 1
ATOM 1882 C C . CYS A 1 233 ? -0.112 2.319 4.394 1.00 37.28 233 CYS A C 1
ATOM 1884 O O . CYS A 1 233 ? -0.810 1.743 5.221 1.00 37.28 233 CYS A O 1
ATOM 1886 N N . LEU A 1 234 ? -0.101 3.649 4.274 1.00 37.16 234 LEU A N 1
ATOM 1887 C CA . LEU A 1 234 ? -1.040 4.503 5.006 1.00 37.16 234 LEU A CA 1
ATOM 1888 C C . LEU A 1 234 ? -2.461 4.352 4.440 1.00 37.16 234 LEU A C 1
ATOM 1890 O O . LEU A 1 234 ? -2.693 4.527 3.243 1.00 37.16 234 LEU A O 1
ATOM 1894 N N . LEU A 1 235 ? -3.415 4.069 5.324 1.00 37.09 235 LEU A N 1
ATOM 1895 C CA . LEU A 1 235 ? -4.811 4.438 5.133 1.00 37.09 235 LEU A CA 1
ATOM 1896 C C . LEU A 1 235 ? -4.874 5.960 5.048 1.00 37.09 235 LEU A C 1
ATOM 1898 O O . LEU A 1 235 ? -4.262 6.660 5.853 1.00 37.09 235 LEU A O 1
ATOM 1902 N N . PHE A 1 236 ? -5.567 6.452 4.031 1.00 33.38 236 PHE A N 1
ATOM 1903 C CA . PHE A 1 236 ? -5.761 7.877 3.837 1.00 33.38 236 PHE A CA 1
ATOM 1904 C C . PHE A 1 236 ? -6.989 8.286 4.644 1.00 33.38 236 PHE A C 1
ATOM 1906 O O . PHE A 1 236 ? -8.090 8.104 4.144 1.00 33.38 236 PHE A O 1
ATOM 1913 N N . PHE A 1 237 ? -6.773 8.764 5.871 1.00 37.62 237 PHE A N 1
ATOM 1914 C CA . PHE A 1 237 ? -7.643 9.666 6.631 1.00 37.62 237 PHE A CA 1
ATOM 1915 C C . PHE A 1 237 ? -6.790 10.422 7.646 1.00 37.62 237 PHE A C 1
ATOM 1917 O O . PHE A 1 237 ? -6.022 9.747 8.375 1.00 37.62 237 PHE A O 1
#

InterPro domains:
  IPR001047 Small ribosomal subunit protein eS8 [PTHR10394] (52-225)
  IPR001047 Small ribosomal subunit protein eS8 [TIGR00307] (52-205)
  IPR018283 Small ribosomal subunit protein eS8, conserved site [PS01193] (61-80)
  IPR022309 Ribosomal protein eS8/ribosomal biogenesis NSA2 [PF01201] (55-224)

Sequence (237 aa):
QLGNAANSRVRSAEANLGELSVRPARRGRLGLARCRPEPQWLKLPPLLPHVGISRDNWHKRRKTGGKRKPYHKKRKYELGRPAANTKIGPRRIHTVRVRGGNKKYRALRLDVGNFSWGSECCTRKTRIIDVVYNASNNELVRTKTLVKNCIVLIDSTPYRQWYESHYALPLGRKKGAKLTPEEEEILNKKRSKKIQKKYDERKKNAKISSLLEEQFQQGKLLGKMAPSTFCSCLLFF

Nearest PDB structures (foldseek):
  8q87-assembly1_Ah  TM=9.791E-01  e=5.769E-32  Gallus gallus
  6y0g-assembly1_SI  TM=9.533E-01  e=1.807E-28  Homo sapiens
  9cai-assembly1_AI  TM=9.370E-01  e=1.524E-24  Caenorhabditis elegans
  8cq7-assembly2_CV  TM=9.216E-01  e=3.625E-24  Candida albicans
  8q5i-assembly1_J  TM=9.338E-01  e=8.526E-23  Candida albicans

Organism: Ursus americanus (NCBI:txid9643)

Radius of gyration: 35.24 Å; Cα contacts (8 Å, |Δi|>4): 292; chains: 1; bounding box: 66×93×74 Å

pLDDT: mean 77.61, std 23.95, range [28.11, 97.38]

Foldseek 3Di:
DDDDYDDDDDDDDDDDDDDDDDDDDDDDDDDPPPPDPDPPVPPPPPPPPPQPDFQDDQCDADPVRHHHDDPDDGDPLRGDDDALQEAEDDWDWDWDQDPPRDIDIRTNYDQWDWEAAPVVRDIDIWGWDAFDDDDPDPVSRVRRGDDAFTKTKTFCVVVQVVLCQQQLDHAQDDPPDDDDPVSCCSSPPDDDPVVVVVSVVVNVVSDDDPVVSPCSVVRIAIWTHHDDDDDYGYRDD

Mean predicted aligned error: 14.67 Å

Solvent-accessible surface area (backbone atoms only — not comparable to full-atom values): 15206 Å² total; per-residue (Å²): 134,89,82,85,87,83,89,90,78,89,81,86,86,80,87,83,88,84,84,89,84,88,83,82,90,78,91,74,79,91,70,84,77,75,80,71,78,79,69,81,81,74,66,67,70,78,72,71,73,78,77,68,56,68,67,70,72,61,92,46,59,44,97,88,63,50,81,58,79,80,90,70,79,92,54,84,88,35,58,50,74,82,83,59,75,21,26,72,38,77,78,38,72,47,81,40,80,47,86,91,77,44,76,46,80,40,47,44,20,44,34,65,46,56,38,22,42,57,84,78,72,45,74,45,76,34,44,54,75,47,49,75,42,43,91,88,47,64,70,39,30,81,67,33,44,67,49,68,60,22,31,26,36,26,52,28,63,71,58,46,56,48,44,30,71,70,47,52,46,92,71,42,70,64,92,87,66,83,74,53,71,73,60,47,50,63,50,68,52,89,65,55,74,74,56,46,52,54,36,58,60,47,46,74,69,62,79,75,59,68,76,54,45,55,26,41,51,71,47,38,36,71,30,33,36,48,71,91,74,81,97,61,16,47,30,75,105